Protein AF-A0AAN5NEX3-F1 (afdb_monomer)

Radius of gyration: 31.92 Å; Cα contacts (8 Å, |Δi|>4): 136; chains: 1; bounding box: 70×27×93 Å

Organism: Clostridium perfringens (NCBI:txid1502)

Mean predicted aligned error: 7.84 Å

pLDDT: mean 91.44, std 6.0, range [67.62, 98.5]

Structure (mmCIF, N/CA/C/O backbone):
data_AF-A0AAN5NEX3-F1
#
_entry.id   AF-A0AAN5NEX3-F1
#
loop_
_atom_site.group_PDB
_atom_site.id
_atom_site.type_symbol
_atom_site.label_atom_id
_atom_site.label_alt_id
_atom_site.label_comp_id
_atom_site.label_asym_id
_atom_site.label_entity_id
_atom_site.label_seq_id
_atom_site.pdbx_PDB_ins_code
_atom_site.Cartn_x
_atom_site.Cartn_y
_atom_site.Cartn_z
_atom_site.occupancy
_atom_site.B_iso_or_equiv
_atom_site.auth_seq_id
_atom_site.auth_comp_id
_atom_site.auth_asym_id
_atom_site.auth_atom_id
_atom_site.pdbx_PDB_model_num
ATOM 1 N N . ASN A 1 1 ? 17.805 10.860 -43.101 1.00 67.62 1 ASN A N 1
ATOM 2 C CA . ASN A 1 1 ? 16.369 11.057 -42.786 1.00 67.62 1 ASN A CA 1
ATOM 3 C C . ASN A 1 1 ? 15.881 10.226 -41.606 1.00 67.62 1 ASN A C 1
ATOM 5 O O . ASN A 1 1 ? 15.423 10.849 -40.666 1.00 67.62 1 ASN A O 1
ATOM 9 N N . LYS A 1 2 ? 16.020 8.888 -41.582 1.00 79.12 2 LYS A N 1
ATOM 10 C CA . LYS A 1 2 ? 15.517 8.060 -40.458 1.00 79.12 2 LYS A CA 1
ATOM 11 C C . LYS A 1 2 ? 16.250 8.240 -39.120 1.00 79.12 2 LYS A C 1
ATOM 13 O O . LYS A 1 2 ? 15.617 8.411 -38.097 1.00 79.12 2 LYS A O 1
ATOM 18 N N . LEU A 1 3 ? 17.581 8.317 -39.115 1.00 82.69 3 LEU A N 1
ATOM 19 C CA . LEU A 1 3 ? 18.310 8.634 -37.874 1.00 82.69 3 LEU A CA 1
ATOM 20 C C . LEU A 1 3 ? 17.939 10.027 -37.335 1.00 82.69 3 LEU A C 1
ATOM 22 O O . LEU A 1 3 ? 17.797 10.220 -36.137 1.00 82.69 3 LEU A O 1
ATOM 26 N N . LEU A 1 4 ? 17.714 10.989 -38.235 1.00 80.62 4 LEU A N 1
ATOM 27 C CA . LEU A 1 4 ? 17.325 12.350 -37.872 1.00 80.62 4 LEU A CA 1
ATOM 28 C C . LEU A 1 4 ? 15.886 12.432 -37.331 1.00 80.62 4 LEU A C 1
ATOM 30 O O . LEU A 1 4 ? 15.623 13.303 -36.511 1.00 80.62 4 LEU A O 1
ATOM 34 N N . SER A 1 5 ? 14.959 11.571 -37.779 1.00 80.56 5 SER A N 1
ATOM 35 C CA . SER A 1 5 ? 13.607 11.510 -37.201 1.00 80.56 5 SER A CA 1
ATOM 36 C C . SER A 1 5 ? 13.661 11.006 -35.766 1.00 80.56 5 SER A C 1
ATOM 38 O O . SER A 1 5 ? 13.153 11.688 -34.885 1.00 80.56 5 SER A O 1
ATOM 40 N N . ILE A 1 6 ? 14.393 9.915 -35.520 1.00 81.44 6 ILE A N 1
ATOM 41 C CA . ILE A 1 6 ? 14.589 9.363 -34.173 1.00 81.44 6 ILE A CA 1
ATOM 42 C C . ILE A 1 6 ? 15.174 10.413 -33.218 1.00 81.44 6 ILE A C 1
ATOM 44 O O . ILE A 1 6 ? 14.648 10.626 -32.131 1.00 81.44 6 ILE A O 1
ATOM 48 N N . LEU A 1 7 ? 16.231 11.116 -33.639 1.00 83.62 7 LEU A N 1
ATOM 49 C CA . LEU A 1 7 ? 16.892 12.128 -32.806 1.00 83.62 7 LEU A CA 1
ATOM 50 C C . LEU A 1 7 ? 16.005 13.347 -32.501 1.00 83.62 7 LEU A C 1
ATOM 52 O O . LEU A 1 7 ? 16.237 14.034 -31.511 1.00 83.62 7 LEU A O 1
ATOM 56 N N . LYS A 1 8 ? 15.003 13.635 -33.340 1.00 85.12 8 LYS A N 1
ATOM 57 C CA . LYS A 1 8 ? 14.048 14.733 -33.115 1.00 85.12 8 LYS A CA 1
ATOM 58 C C . LYS A 1 8 ? 12.914 14.353 -32.166 1.00 85.12 8 LYS A C 1
ATOM 60 O O . LYS A 1 8 ? 12.284 15.247 -31.612 1.00 85.12 8 LYS A O 1
ATOM 65 N N . THR A 1 9 ? 12.646 13.061 -31.991 1.00 83.12 9 THR A N 1
ATOM 66 C CA . THR A 1 9 ? 11.568 12.547 -31.137 1.00 83.12 9 THR A CA 1
ATOM 67 C C . THR A 1 9 ? 12.076 11.388 -30.269 1.00 83.12 9 THR A C 1
ATOM 69 O O . THR A 1 9 ? 11.664 10.246 -30.480 1.00 83.12 9 THR A O 1
ATOM 72 N N . PRO A 1 10 ? 12.977 11.657 -29.304 1.00 78.44 10 PRO A N 1
ATOM 73 C CA . PRO A 1 10 ? 13.695 10.630 -28.541 1.00 78.44 10 PRO A CA 1
ATOM 74 C C . PRO A 1 10 ? 12.833 9.850 -27.537 1.00 78.44 10 PRO A C 1
ATOM 76 O O . PRO A 1 10 ? 13.292 8.830 -27.032 1.00 78.44 10 PRO A O 1
ATOM 79 N N . ASP A 1 11 ? 11.590 10.272 -27.284 1.00 76.62 11 ASP A N 1
ATOM 80 C CA . ASP A 1 11 ? 10.627 9.577 -26.412 1.00 76.62 11 ASP A CA 1
ATOM 81 C C . ASP A 1 11 ? 9.489 8.881 -27.193 1.00 76.62 11 ASP A C 1
ATOM 83 O O . ASP A 1 11 ? 8.532 8.381 -26.603 1.00 76.62 11 ASP A O 1
ATOM 87 N N . ALA A 1 12 ? 9.543 8.854 -28.530 1.00 79.69 12 ALA A N 1
ATOM 88 C CA . ALA A 1 12 ? 8.494 8.235 -29.335 1.00 79.69 12 ALA A CA 1
ATOM 89 C C . ALA A 1 12 ? 8.432 6.705 -29.146 1.00 79.69 12 ALA A C 1
ATOM 91 O O . ALA A 1 12 ? 9.448 6.011 -29.093 1.00 79.69 12 ALA A O 1
ATOM 92 N N . LEU A 1 13 ? 7.216 6.151 -29.116 1.00 72.81 13 LEU A N 1
ATOM 93 C CA . LEU A 1 13 ? 6.983 4.711 -28.922 1.00 72.81 13 LEU A CA 1
ATOM 94 C C . LEU A 1 13 ? 7.543 3.839 -30.061 1.00 72.81 13 LEU A C 1
ATOM 96 O O . LEU A 1 13 ? 7.803 2.656 -29.863 1.00 72.81 13 LEU A O 1
ATOM 100 N N . ASN A 1 14 ? 7.745 4.413 -31.249 1.00 81.19 14 ASN A N 1
ATOM 101 C CA . ASN A 1 14 ? 8.171 3.703 -32.455 1.00 81.19 14 ASN A CA 1
ATOM 102 C C . ASN A 1 14 ? 9.694 3.737 -32.699 1.00 81.19 14 ASN A C 1
ATOM 104 O O . ASN A 1 14 ? 10.145 3.308 -33.763 1.00 81.19 14 ASN A O 1
ATOM 108 N N . ILE A 1 15 ? 10.503 4.240 -31.756 1.00 85.62 15 ILE A N 1
ATOM 109 C CA . ILE A 1 15 ? 11.961 4.377 -31.945 1.00 85.62 15 ILE A CA 1
ATOM 110 C C . ILE A 1 15 ? 12.621 3.032 -32.255 1.00 85.62 15 ILE A C 1
ATOM 112 O O . ILE A 1 15 ? 13.501 2.977 -33.112 1.00 85.62 15 ILE A O 1
ATOM 116 N N . SER A 1 16 ? 12.186 1.946 -31.610 1.00 85.44 16 SER A N 1
ATOM 117 C CA . SER A 1 16 ? 12.710 0.598 -31.864 1.00 85.44 16 SER A CA 1
ATOM 118 C C . SER A 1 16 ? 12.481 0.150 -33.311 1.00 85.44 16 SER A C 1
ATOM 120 O O . SER A 1 16 ? 13.393 -0.385 -33.946 1.00 85.44 16 SER A O 1
ATOM 122 N N . ASP A 1 17 ? 11.299 0.430 -33.863 1.00 87.12 17 ASP A N 1
ATOM 123 C CA . ASP A 1 17 ? 10.955 0.090 -35.246 1.00 87.12 17 ASP A CA 1
ATOM 124 C C . ASP A 1 17 ? 11.746 0.952 -36.236 1.00 87.12 17 ASP A C 1
ATOM 126 O O . ASP A 1 17 ? 12.322 0.448 -37.205 1.00 87.12 17 ASP A O 1
ATOM 130 N N . GLU A 1 18 ? 11.846 2.259 -35.974 1.00 87.44 18 GLU A N 1
ATOM 131 C CA . GLU A 1 18 ? 12.649 3.163 -36.799 1.00 87.44 18 GLU A CA 1
ATOM 132 C C . GLU A 1 18 ? 14.142 2.809 -36.759 1.00 87.44 18 GLU A C 1
ATOM 134 O O . GLU A 1 18 ? 14.817 2.864 -37.793 1.00 87.44 18 GLU A O 1
ATOM 139 N N . TYR A 1 19 ? 14.656 2.391 -35.600 1.00 89.44 19 TYR A N 1
ATOM 140 C CA . TYR A 1 19 ? 16.027 1.919 -35.423 1.00 89.44 19 TYR A CA 1
ATOM 141 C C . TYR A 1 19 ? 16.292 0.621 -36.189 1.00 89.44 19 TYR A C 1
ATOM 143 O O . TYR A 1 19 ? 17.339 0.489 -36.832 1.00 89.44 19 TYR A O 1
ATOM 151 N N . ALA A 1 20 ? 15.346 -0.322 -36.182 1.00 89.56 20 ALA A N 1
ATOM 152 C CA . ALA A 1 20 ? 15.447 -1.558 -36.954 1.00 89.56 20 ALA A CA 1
ATOM 153 C C . ALA A 1 20 ? 15.509 -1.269 -38.464 1.00 89.56 20 ALA A C 1
ATOM 155 O O . ALA A 1 20 ? 16.375 -1.800 -39.168 1.00 89.56 20 ALA A O 1
ATOM 156 N N . ILE A 1 21 ? 14.658 -0.358 -38.952 1.00 90.25 21 ILE A N 1
ATOM 157 C CA . ILE A 1 21 ? 14.675 0.100 -40.348 1.00 90.25 21 ILE A CA 1
ATOM 158 C C . ILE A 1 21 ? 16.012 0.776 -40.679 1.00 90.25 21 ILE A C 1
ATOM 160 O O . ILE A 1 21 ? 16.640 0.440 -41.684 1.00 90.25 21 ILE A O 1
ATOM 164 N N . ALA A 1 22 ? 16.484 1.701 -39.837 1.00 89.75 22 ALA A N 1
ATOM 165 C CA . ALA A 1 22 ? 17.757 2.389 -40.045 1.00 89.75 22 ALA A CA 1
ATOM 166 C C . ALA A 1 22 ? 18.949 1.416 -40.049 1.00 89.75 22 ALA A C 1
ATOM 168 O O . ALA A 1 22 ? 19.847 1.543 -40.883 1.00 89.75 22 ALA A O 1
ATOM 169 N N . SER A 1 23 ? 18.937 0.411 -39.171 1.00 89.81 23 SER A N 1
ATOM 170 C CA . SER A 1 23 ? 19.970 -0.629 -39.097 1.00 89.81 23 SER A CA 1
ATOM 171 C C . SER A 1 23 ? 19.997 -1.501 -40.350 1.00 89.81 23 SER A C 1
ATOM 173 O O . SER A 1 23 ? 21.073 -1.853 -40.836 1.00 89.81 23 SER A O 1
ATOM 175 N N . LYS A 1 24 ? 18.823 -1.827 -40.906 1.00 92.31 24 LYS A N 1
ATOM 176 C CA . LYS A 1 24 ? 18.719 -2.553 -42.176 1.00 92.31 24 LYS A CA 1
ATOM 177 C C . LYS A 1 24 ? 19.304 -1.732 -43.328 1.00 92.31 24 LYS A C 1
ATOM 179 O O . LYS A 1 24 ? 20.165 -2.234 -44.043 1.00 92.31 24 LYS A O 1
ATOM 184 N N . LEU A 1 25 ? 18.917 -0.458 -43.437 1.00 90.50 25 LEU A N 1
ATOM 185 C CA . LEU A 1 25 ? 19.445 0.460 -44.454 1.00 90.50 25 LEU A CA 1
ATOM 186 C C . LEU A 1 25 ? 20.968 0.623 -44.350 1.00 90.50 25 LEU A C 1
ATOM 188 O O . LEU A 1 25 ? 21.654 0.650 -45.368 1.00 90.50 25 LEU A O 1
ATOM 192 N N . LYS A 1 26 ? 21.517 0.682 -43.129 1.00 89.31 26 LYS A N 1
ATOM 193 C CA . LYS A 1 26 ? 22.970 0.715 -42.908 1.00 89.31 26 LYS A CA 1
ATOM 194 C C . LYS A 1 26 ? 23.657 -0.514 -43.515 1.00 89.31 26 LYS A C 1
ATOM 196 O O . LYS A 1 26 ? 24.604 -0.352 -44.279 1.00 89.31 26 LYS A O 1
ATOM 201 N N . LYS A 1 27 ? 23.161 -1.719 -43.212 1.00 89.50 27 LYS A N 1
ATOM 202 C CA . LYS A 1 27 ? 23.713 -2.979 -43.743 1.00 89.50 27 LYS A CA 1
ATOM 203 C C . LYS A 1 27 ? 23.618 -3.053 -45.267 1.00 89.50 27 LYS A C 1
ATOM 205 O O . LYS A 1 27 ? 24.550 -3.510 -45.919 1.00 89.50 27 LYS A O 1
ATOM 210 N N . GLU A 1 28 ? 22.506 -2.591 -45.836 1.00 91.81 28 GLU A N 1
ATOM 211 C CA . GLU A 1 28 ? 22.326 -2.519 -47.290 1.00 91.81 28 GLU A CA 1
ATOM 212 C C . GLU A 1 28 ? 23.362 -1.585 -47.930 1.00 91.81 28 GLU A C 1
ATOM 214 O O . GLU A 1 28 ? 24.027 -1.981 -48.887 1.00 91.81 28 GLU A O 1
ATOM 219 N N . CYS A 1 29 ? 23.578 -0.393 -47.364 1.00 88.56 29 CYS A N 1
ATOM 220 C CA . CYS A 1 29 ? 24.636 0.516 -47.806 1.00 88.56 29 CYS A CA 1
ATOM 221 C C . CYS A 1 29 ? 26.019 -0.144 -47.733 1.00 88.56 29 CYS A C 1
ATOM 223 O O . CYS A 1 29 ? 26.729 -0.169 -48.735 1.00 88.56 29 CYS A O 1
ATOM 225 N N . GLU A 1 30 ? 26.396 -0.716 -46.585 1.00 87.56 30 GLU A N 1
ATOM 226 C CA . GLU A 1 30 ? 27.681 -1.412 -46.406 1.00 87.56 30 GLU A CA 1
ATOM 227 C C . GLU A 1 30 ? 27.892 -2.512 -47.461 1.00 87.56 30 GLU A C 1
ATOM 229 O O . GLU A 1 30 ? 28.985 -2.639 -48.022 1.00 87.56 30 GLU A O 1
ATOM 234 N N . ASN A 1 31 ? 26.832 -3.256 -47.792 1.00 90.56 31 ASN A N 1
ATOM 235 C CA . ASN A 1 31 ? 26.860 -4.270 -48.838 1.00 90.56 31 ASN A CA 1
ATOM 236 C C . ASN A 1 31 ? 27.115 -3.670 -50.232 1.00 90.56 31 ASN A C 1
ATOM 238 O O . ASN A 1 31 ? 27.970 -4.178 -50.957 1.00 90.56 31 ASN A O 1
ATOM 242 N N . TYR A 1 32 ? 26.457 -2.564 -50.600 1.00 90.75 32 TYR A N 1
ATOM 243 C CA . TYR A 1 32 ? 26.706 -1.889 -51.883 1.00 90.75 32 TYR A CA 1
ATOM 244 C C . TYR A 1 32 ? 28.154 -1.403 -52.018 1.00 90.75 32 TYR A C 1
ATOM 246 O O . TYR A 1 32 ? 28.786 -1.646 -53.047 1.00 90.75 32 TYR A O 1
ATOM 254 N N . TYR A 1 33 ? 28.717 -0.789 -50.971 1.00 88.31 33 TYR A N 1
ATOM 255 C CA . TYR A 1 33 ? 30.140 -0.421 -50.951 1.00 88.31 33 TYR A CA 1
ATOM 256 C C . TYR A 1 33 ? 31.038 -1.652 -51.134 1.00 88.31 33 TYR A C 1
ATOM 258 O O . TYR A 1 33 ? 32.038 -1.597 -51.851 1.00 88.31 33 TYR A O 1
ATOM 266 N N . SER A 1 34 ? 30.683 -2.783 -50.517 1.00 87.38 34 SER A N 1
ATOM 267 C CA . SER A 1 34 ? 31.416 -4.037 -50.688 1.00 87.38 34 SER A CA 1
ATOM 268 C C . SER A 1 34 ? 31.382 -4.546 -52.133 1.00 87.38 34 SER A C 1
ATOM 270 O O . SER A 1 34 ? 32.437 -4.832 -52.695 1.00 87.38 34 SER A O 1
ATOM 272 N N . ILE A 1 35 ? 30.202 -4.574 -52.762 1.00 91.81 35 ILE A N 1
ATOM 273 C CA . ILE A 1 35 ? 30.015 -5.007 -54.156 1.00 91.81 35 ILE A CA 1
ATOM 274 C C . ILE A 1 35 ? 30.815 -4.129 -55.127 1.00 91.81 35 ILE A C 1
ATOM 276 O O . ILE A 1 35 ? 31.468 -4.655 -56.029 1.00 91.81 35 ILE A O 1
ATOM 280 N N . CYS A 1 36 ? 30.808 -2.805 -54.948 1.00 90.19 36 CYS A N 1
ATOM 281 C CA . CYS A 1 36 ? 31.607 -1.895 -55.773 1.00 90.19 36 CYS A CA 1
ATOM 282 C C . CYS A 1 36 ? 33.101 -2.241 -55.708 1.00 90.19 36 CYS A C 1
ATOM 284 O O . CYS A 1 36 ? 33.748 -2.365 -56.747 1.00 90.19 36 CYS A O 1
ATOM 286 N N . ARG A 1 37 ? 33.631 -2.492 -54.502 1.00 88.62 37 ARG A N 1
ATOM 287 C CA . ARG A 1 37 ? 35.036 -2.890 -54.317 1.00 88.62 37 ARG A CA 1
ATOM 288 C C . ARG A 1 37 ? 35.353 -4.227 -54.983 1.00 88.62 37 ARG A C 1
ATOM 290 O O . ARG A 1 37 ? 36.396 -4.346 -55.619 1.00 88.62 37 ARG A O 1
ATOM 297 N N . SER A 1 38 ? 34.454 -5.208 -54.887 1.00 90.19 38 SER A N 1
ATOM 298 C CA . SER A 1 38 ? 34.606 -6.502 -55.570 1.00 90.19 38 SER A CA 1
ATOM 299 C C . SER A 1 38 ? 34.644 -6.369 -57.095 1.00 90.19 38 SER A C 1
ATOM 301 O O . SER A 1 38 ? 35.288 -7.177 -57.755 1.00 90.19 38 SER A O 1
ATOM 303 N N . ASN A 1 39 ? 34.012 -5.332 -57.648 1.00 94.06 39 ASN A N 1
ATOM 304 C CA . ASN A 1 39 ? 34.044 -4.999 -59.074 1.00 94.06 39 ASN A CA 1
ATOM 305 C C . ASN A 1 39 ? 35.150 -3.992 -59.439 1.00 94.06 39 ASN A C 1
ATOM 307 O O . ASN A 1 39 ? 35.072 -3.348 -60.482 1.00 94.06 39 ASN A O 1
ATOM 311 N N . LEU A 1 40 ? 36.175 -3.839 -58.590 1.00 91.50 40 LEU A N 1
ATOM 312 C CA . LEU A 1 40 ? 37.318 -2.939 -58.801 1.00 91.50 40 LEU A CA 1
ATOM 313 C C . LEU A 1 40 ? 36.940 -1.447 -58.909 1.00 91.50 40 LEU A C 1
ATOM 315 O O . LEU A 1 40 ? 37.722 -0.644 -59.413 1.00 91.50 40 LEU A O 1
ATOM 319 N N . ILE A 1 41 ? 35.768 -1.054 -58.395 1.00 92.31 41 ILE A N 1
ATOM 320 C CA . ILE A 1 41 ? 35.341 0.345 -58.298 1.00 92.31 41 ILE A CA 1
ATOM 321 C C . ILE A 1 41 ? 35.794 0.888 -56.926 1.00 92.31 41 ILE A C 1
ATOM 323 O O . ILE A 1 41 ? 35.298 0.423 -55.893 1.00 92.31 41 ILE A O 1
ATOM 327 N N . PRO A 1 42 ? 36.728 1.861 -56.868 1.00 83.25 42 PRO A N 1
ATOM 328 C CA . PRO A 1 42 ? 37.389 2.280 -55.630 1.00 83.25 42 PRO A CA 1
ATOM 329 C C . PRO A 1 42 ? 36.529 3.263 -54.822 1.00 83.25 42 PRO A C 1
ATOM 331 O O . PRO A 1 42 ? 36.835 4.448 -54.710 1.00 83.25 42 PRO A O 1
ATOM 334 N N . VAL A 1 43 ? 35.431 2.769 -54.252 1.00 84.81 43 VAL A N 1
ATOM 335 C CA . VAL A 1 43 ? 34.493 3.559 -53.447 1.00 84.81 43 VAL A CA 1
ATOM 336 C C . VAL A 1 43 ? 34.557 3.100 -51.991 1.00 84.81 43 VAL A C 1
ATOM 338 O O . VAL A 1 43 ? 34.473 1.908 -51.693 1.00 84.81 43 VAL A O 1
ATOM 341 N N . TYR A 1 44 ? 34.703 4.057 -51.075 1.00 77.88 44 TYR A N 1
ATOM 342 C CA . TYR A 1 44 ? 34.882 3.805 -49.645 1.00 77.88 44 TYR A CA 1
ATOM 343 C C . TYR A 1 44 ? 33.924 4.656 -48.821 1.00 77.88 44 TYR A C 1
ATOM 345 O O . TYR A 1 44 ? 33.660 5.814 -49.147 1.00 77.88 44 TYR A O 1
ATOM 353 N N . LEU A 1 45 ? 33.442 4.087 -47.719 1.00 75.75 45 LEU A N 1
ATOM 354 C CA . LEU A 1 45 ? 32.833 4.874 -46.657 1.00 75.75 45 LEU A CA 1
ATOM 355 C C . LEU A 1 45 ? 33.920 5.734 -46.014 1.00 75.75 45 LEU A C 1
ATOM 357 O O . LEU A 1 45 ? 34.971 5.232 -45.611 1.00 75.75 45 LEU A O 1
ATOM 361 N N . TYR A 1 46 ? 33.660 7.035 -45.926 1.00 82.00 46 TYR A N 1
ATOM 362 C CA . TYR A 1 46 ? 34.541 7.969 -45.241 1.00 82.00 46 TYR A CA 1
ATOM 363 C C . TYR A 1 46 ? 34.718 7.540 -43.778 1.00 82.00 46 TYR A C 1
ATOM 365 O O . TYR A 1 46 ? 33.731 7.363 -43.064 1.00 82.00 46 TYR A O 1
ATOM 373 N N . LYS A 1 47 ? 35.968 7.352 -43.333 1.00 78.62 47 LYS A N 1
ATOM 374 C CA . LYS A 1 47 ? 36.284 6.731 -42.035 1.00 78.62 47 LYS A CA 1
ATOM 375 C C . LYS A 1 47 ? 35.653 7.477 -40.858 1.00 78.62 47 LYS A C 1
ATOM 377 O O . LYS A 1 47 ? 35.006 6.856 -40.022 1.00 78.62 47 LYS A O 1
ATOM 382 N N . GLU A 1 48 ? 35.799 8.798 -40.812 1.00 80.44 48 GLU A N 1
ATOM 383 C CA . GLU A 1 48 ? 35.229 9.611 -39.728 1.00 80.44 48 GLU A CA 1
ATOM 384 C C . GLU A 1 48 ? 33.698 9.639 -39.795 1.00 80.44 48 GLU A C 1
ATOM 386 O O . GLU A 1 48 ? 33.034 9.559 -38.767 1.00 80.44 48 GLU A O 1
ATOM 391 N N . GLY A 1 49 ? 33.128 9.654 -41.004 1.00 80.94 49 GLY A N 1
ATOM 392 C CA . GLY A 1 49 ? 31.680 9.561 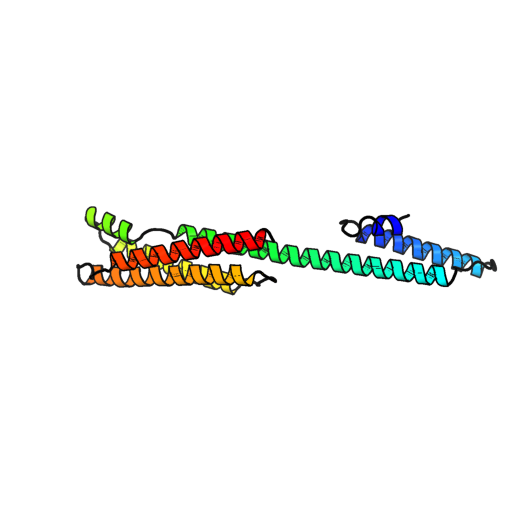-41.200 1.00 80.94 49 GLY A CA 1
ATOM 393 C C . GLY A 1 49 ? 31.107 8.228 -40.713 1.00 80.94 49 GLY A C 1
ATOM 394 O O . GLY A 1 49 ? 30.020 8.194 -40.141 1.00 80.94 49 GLY A O 1
ATOM 395 N N . ASN A 1 50 ? 31.851 7.133 -40.883 1.00 81.38 50 ASN A N 1
ATOM 396 C CA . ASN A 1 50 ? 31.470 5.824 -40.361 1.00 81.38 50 ASN A CA 1
ATOM 397 C C . ASN A 1 50 ? 31.531 5.772 -38.827 1.00 81.38 50 ASN A C 1
ATOM 399 O O . ASN A 1 50 ? 30.618 5.226 -38.214 1.00 81.38 50 ASN A O 1
ATOM 403 N N . ASN A 1 51 ? 32.557 6.370 -38.212 1.00 86.44 51 ASN A N 1
ATOM 404 C CA . ASN A 1 51 ? 32.645 6.480 -36.752 1.00 86.44 51 ASN A CA 1
ATOM 405 C C . ASN A 1 51 ? 31.461 7.283 -36.194 1.00 86.44 51 ASN A C 1
ATOM 407 O O . ASN A 1 51 ? 30.742 6.797 -35.330 1.00 86.44 51 ASN A O 1
ATOM 411 N N . TYR A 1 52 ? 31.179 8.451 -36.777 1.00 86.12 52 TYR A N 1
ATOM 412 C CA . TYR A 1 52 ? 30.051 9.287 -36.363 1.00 86.12 52 TYR A CA 1
ATOM 413 C C . TYR A 1 52 ? 28.706 8.559 -36.496 1.00 86.12 52 TYR A C 1
ATOM 415 O O . TYR A 1 52 ? 27.828 8.658 -35.640 1.00 86.12 52 TYR A O 1
ATOM 423 N N . LEU A 1 53 ? 28.540 7.774 -37.563 1.00 87.25 53 LEU A N 1
ATOM 424 C CA . LEU A 1 53 ? 27.357 6.946 -37.746 1.00 87.25 53 LEU A CA 1
ATOM 425 C C . LEU A 1 53 ? 27.265 5.856 -36.665 1.00 87.25 53 LEU A C 1
ATOM 427 O O . LEU A 1 53 ? 26.183 5.649 -36.122 1.00 87.25 53 LEU A O 1
ATOM 431 N N . GLN A 1 54 ? 28.367 5.185 -36.315 1.00 87.44 54 GLN A N 1
ATOM 432 C CA . GLN A 1 54 ? 28.391 4.222 -35.206 1.00 87.44 54 GLN A CA 1
ATOM 433 C C . GLN A 1 54 ? 27.981 4.864 -33.875 1.00 87.44 54 GLN A C 1
ATOM 435 O O . GLN A 1 54 ? 27.140 4.289 -33.182 1.00 87.44 54 GLN A O 1
ATOM 440 N N . ASP A 1 55 ? 28.478 6.064 -33.575 1.00 90.75 55 ASP A N 1
ATOM 441 C CA . ASP A 1 55 ? 28.132 6.801 -32.356 1.00 90.75 55 ASP A CA 1
ATOM 442 C C . ASP A 1 55 ? 26.636 7.139 -32.298 1.00 90.75 55 ASP A C 1
ATOM 444 O O . ASP A 1 55 ? 25.994 6.950 -31.264 1.00 90.75 55 ASP A O 1
ATOM 448 N N . ILE A 1 56 ? 26.034 7.552 -33.421 1.00 90.81 56 ILE A N 1
ATOM 449 C CA . ILE A 1 56 ? 24.583 7.792 -33.501 1.00 90.81 56 ILE A CA 1
ATOM 450 C C . ILE A 1 56 ? 23.796 6.504 -33.224 1.00 90.81 56 ILE A C 1
ATOM 452 O O . ILE A 1 56 ? 22.825 6.523 -32.466 1.00 90.81 56 ILE A O 1
ATOM 456 N N . PHE A 1 57 ? 24.189 5.378 -33.828 1.00 91.19 57 PHE A N 1
ATOM 457 C CA . PHE A 1 57 ? 23.517 4.093 -33.597 1.00 91.19 57 PHE A CA 1
ATOM 458 C C . PHE A 1 57 ? 23.659 3.619 -32.146 1.00 91.19 57 PHE A C 1
ATOM 460 O O . PHE A 1 57 ? 22.718 3.031 -31.611 1.00 91.19 57 PHE A O 1
ATOM 467 N N . TYR A 1 58 ? 24.807 3.872 -31.516 1.00 91.88 58 TYR A N 1
ATOM 468 C CA . TYR A 1 58 ? 25.020 3.591 -30.101 1.00 91.88 58 TYR A CA 1
ATOM 469 C C . TYR A 1 58 ? 24.112 4.460 -29.224 1.00 91.88 58 TYR A C 1
ATOM 471 O O . TYR A 1 58 ? 23.362 3.932 -28.409 1.00 91.88 58 TYR A O 1
ATOM 479 N N . TYR A 1 59 ? 24.101 5.773 -29.453 1.00 91.06 59 TYR A N 1
ATOM 480 C 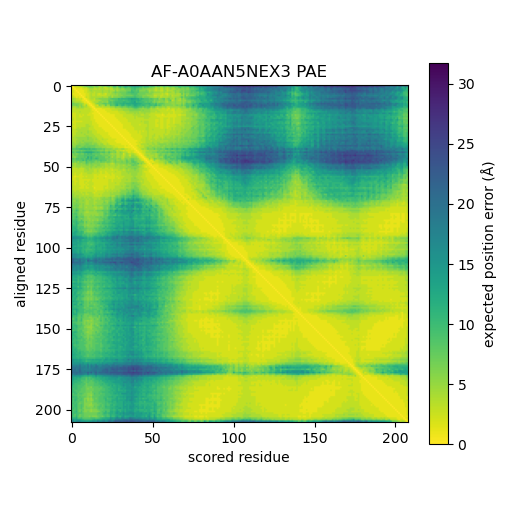CA . TYR A 1 59 ? 23.269 6.712 -28.705 1.00 91.06 59 TYR A CA 1
ATOM 481 C C . TYR A 1 59 ? 21.775 6.371 -28.786 1.00 91.06 59 TYR A C 1
ATOM 483 O O . TYR A 1 59 ? 21.098 6.311 -27.763 1.00 91.06 59 TYR A O 1
ATOM 491 N N . ILE A 1 60 ? 21.257 6.076 -29.984 1.00 90.81 60 ILE A N 1
ATOM 492 C CA . ILE A 1 60 ? 19.849 5.683 -30.149 1.00 90.81 60 ILE A CA 1
ATOM 493 C C . ILE A 1 60 ? 19.541 4.383 -29.393 1.00 90.81 60 ILE A C 1
ATOM 495 O O . ILE A 1 60 ? 18.473 4.253 -28.801 1.00 90.81 60 ILE A O 1
ATOM 499 N N . ASN A 1 61 ? 20.468 3.425 -29.375 1.00 89.56 61 ASN A N 1
ATOM 500 C CA . ASN A 1 61 ? 20.287 2.192 -28.613 1.00 89.56 61 ASN A CA 1
ATOM 501 C C . ASN A 1 61 ? 20.215 2.455 -27.097 1.00 89.56 61 ASN A C 1
ATOM 503 O O . ASN A 1 61 ? 19.393 1.851 -26.410 1.00 89.56 61 ASN A O 1
ATOM 507 N N . GLU A 1 62 ? 21.018 3.385 -26.575 1.00 91.19 62 GLU A N 1
ATOM 508 C CA . GLU A 1 62 ? 20.931 3.810 -25.172 1.00 91.19 62 GLU A CA 1
ATOM 509 C C . GLU A 1 62 ? 19.617 4.550 -24.866 1.00 91.19 62 GLU A C 1
ATOM 511 O O . GLU A 1 62 ? 19.025 4.325 -23.807 1.00 91.19 62 GLU A O 1
ATOM 516 N N . LEU A 1 63 ? 19.094 5.350 -25.804 1.00 89.19 63 LEU A N 1
ATOM 517 C CA . LEU A 1 63 ? 17.758 5.952 -25.680 1.00 89.19 63 LEU A CA 1
ATOM 518 C C . LEU A 1 63 ? 16.659 4.886 -25.587 1.00 89.19 63 LEU A C 1
ATOM 520 O O . LEU A 1 63 ? 15.800 4.967 -24.712 1.00 89.19 63 LEU A O 1
ATOM 524 N N . ILE A 1 64 ? 16.703 3.857 -26.442 1.00 87.62 64 ILE A N 1
ATOM 525 C CA . ILE A 1 64 ? 15.733 2.748 -26.415 1.00 87.62 64 ILE A CA 1
ATOM 526 C C . ILE A 1 64 ? 15.747 2.048 -25.054 1.00 87.62 64 ILE A C 1
ATOM 528 O O . ILE A 1 64 ? 14.686 1.822 -24.468 1.00 87.62 64 ILE A O 1
ATOM 532 N N . LYS A 1 65 ? 16.937 1.718 -24.536 1.00 88.31 65 LYS A N 1
ATOM 533 C CA . LYS A 1 65 ? 17.086 1.098 -23.210 1.00 88.31 65 LYS A CA 1
ATOM 534 C C . LYS A 1 65 ? 16.507 1.991 -22.117 1.00 88.31 65 LYS A C 1
ATOM 536 O O . LYS A 1 65 ? 15.664 1.535 -21.354 1.00 88.31 65 LYS A O 1
ATOM 541 N N . THR A 1 66 ? 16.884 3.268 -22.115 1.00 88.31 66 THR A N 1
ATOM 542 C CA . THR A 1 66 ? 16.399 4.258 -21.146 1.00 88.31 66 THR A CA 1
ATOM 543 C C . THR A 1 66 ? 14.873 4.361 -21.160 1.00 88.31 66 THR A C 1
ATOM 545 O O . THR A 1 66 ? 14.244 4.355 -20.106 1.00 88.31 66 THR A O 1
ATOM 548 N N . ASN A 1 67 ? 14.250 4.410 -22.340 1.00 87.12 67 ASN A N 1
ATOM 549 C CA . ASN A 1 67 ? 12.793 4.499 -22.455 1.00 87.12 67 ASN A CA 1
ATOM 550 C C . ASN A 1 67 ? 12.093 3.230 -21.967 1.00 87.12 67 ASN A C 1
ATOM 552 O O . ASN A 1 67 ? 11.055 3.312 -21.310 1.00 87.12 67 ASN A O 1
ATOM 556 N N . ARG A 1 68 ? 12.665 2.057 -22.249 1.00 85.44 68 ARG A N 1
ATOM 557 C CA . ARG A 1 68 ? 12.150 0.786 -21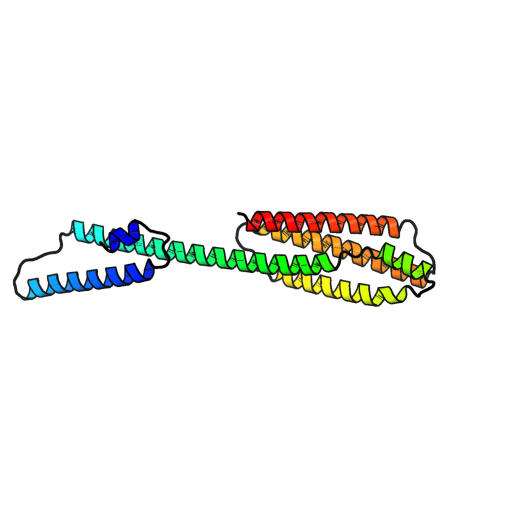.733 1.00 85.44 68 ARG A CA 1
ATOM 558 C C . ARG A 1 68 ? 12.219 0.741 -20.207 1.00 85.44 68 ARG A C 1
ATOM 560 O O . ARG A 1 68 ? 11.243 0.346 -19.576 1.00 85.44 68 ARG A O 1
ATOM 567 N N . ASP A 1 69 ? 13.336 1.169 -19.630 1.00 86.31 69 ASP A N 1
ATOM 568 C CA . ASP A 1 69 ? 13.534 1.172 -18.182 1.00 86.31 69 ASP A CA 1
ATOM 569 C C . ASP A 1 69 ? 12.577 2.170 -17.502 1.00 86.31 69 ASP A C 1
ATOM 571 O O . ASP A 1 69 ? 11.918 1.815 -16.526 1.00 86.31 69 ASP A O 1
ATOM 575 N N . LYS A 1 70 ? 12.373 3.365 -18.084 1.00 85.81 70 LYS A N 1
ATOM 576 C CA . LYS A 1 70 ? 11.314 4.305 -17.658 1.00 85.81 70 LYS A CA 1
ATOM 577 C C . LYS A 1 70 ? 9.923 3.661 -17.693 1.00 85.81 70 LYS A C 1
ATOM 579 O O . LYS A 1 70 ? 9.150 3.818 -16.753 1.00 85.81 70 LYS A O 1
ATOM 584 N N . GLY A 1 71 ? 9.603 2.927 -18.762 1.00 84.38 71 GLY A N 1
ATOM 585 C CA . GLY A 1 71 ? 8.324 2.224 -18.894 1.00 84.38 71 GLY A CA 1
ATOM 586 C C . GLY A 1 71 ? 8.116 1.161 -17.812 1.00 84.38 71 GLY A C 1
ATOM 587 O O . GLY A 1 71 ? 7.025 1.048 -17.257 1.00 84.38 71 GLY A O 1
ATOM 588 N N . PHE A 1 72 ? 9.172 0.424 -17.463 1.00 85.31 72 PHE A N 1
ATOM 589 C CA . PHE A 1 72 ? 9.141 -0.555 -16.378 1.00 85.31 72 PHE A CA 1
ATOM 590 C C . PHE A 1 72 ? 8.900 0.103 -15.013 1.00 85.31 72 PHE A C 1
ATOM 592 O O . PHE A 1 72 ? 8.002 -0.323 -14.288 1.00 85.31 72 PHE A O 1
ATOM 599 N N . VAL A 1 73 ? 9.628 1.181 -14.698 1.00 87.44 73 VAL A N 1
ATOM 600 C CA . VAL A 1 73 ? 9.435 1.956 -13.458 1.00 87.44 73 VAL A CA 1
ATOM 601 C C . VAL A 1 73 ? 8.003 2.489 -13.362 1.00 87.44 73 VAL A C 1
ATOM 603 O O . VAL A 1 73 ? 7.360 2.359 -12.320 1.00 87.44 73 VAL A O 1
ATOM 606 N N . GLN A 1 74 ? 7.456 3.015 -14.461 1.00 89.19 74 GLN A N 1
ATOM 607 C CA . GLN A 1 74 ? 6.076 3.500 -14.490 1.00 89.19 74 GLN A CA 1
ATOM 608 C C . GLN A 1 74 ? 5.053 2.377 -14.262 1.00 89.19 74 GLN A C 1
ATOM 610 O O . GLN A 1 74 ? 4.062 2.591 -13.563 1.00 89.19 74 GLN A O 1
ATOM 615 N N . SER A 1 75 ? 5.278 1.184 -14.822 1.00 89.94 75 SER A N 1
ATOM 616 C CA . SER A 1 75 ? 4.414 0.021 -14.578 1.00 89.94 75 SER A CA 1
ATOM 617 C C . SER A 1 75 ? 4.415 -0.366 -13.102 1.00 89.94 75 SER A C 1
ATOM 619 O O . SER A 1 75 ? 3.348 -0.500 -12.513 1.00 89.94 75 SER A O 1
ATOM 621 N N . GLN A 1 76 ? 5.596 -0.460 -12.484 1.00 92.00 76 GLN A N 1
ATOM 622 C CA . GLN A 1 76 ? 5.718 -0.783 -11.060 1.00 92.00 76 GLN A CA 1
ATOM 623 C C . GLN A 1 76 ? 5.013 0.246 -10.172 1.00 92.00 76 GLN A C 1
ATOM 625 O O . GLN A 1 76 ? 4.301 -0.130 -9.242 1.00 92.00 76 GLN A O 1
ATOM 630 N N . LYS A 1 77 ? 5.168 1.542 -10.481 1.00 94.06 77 LYS A N 1
ATOM 631 C CA . LYS A 1 77 ? 4.440 2.620 -9.800 1.00 94.06 77 LYS A CA 1
ATOM 632 C C . LYS A 1 77 ? 2.927 2.417 -9.905 1.00 94.06 77 LYS A C 1
ATOM 634 O O . LYS A 1 77 ? 2.230 2.497 -8.895 1.00 94.06 77 LYS A O 1
ATOM 639 N N . ASN A 1 78 ? 2.412 2.145 -11.104 1.00 93.94 78 ASN A N 1
ATOM 640 C CA . ASN A 1 78 ? 0.978 1.954 -11.323 1.00 93.94 78 ASN A CA 1
ATOM 641 C C . ASN A 1 78 ? 0.439 0.742 -10.549 1.00 93.94 78 ASN A C 1
ATOM 643 O O . ASN A 1 78 ? -0.581 0.864 -9.871 1.00 93.94 78 ASN A O 1
ATOM 647 N N . ASP A 1 79 ? 1.138 -0.394 -10.604 1.00 95.31 79 ASP A N 1
ATOM 648 C CA . ASP A 1 79 ? 0.748 -1.623 -9.904 1.00 95.31 79 ASP A CA 1
ATOM 649 C C . ASP A 1 79 ? 0.720 -1.417 -8.382 1.00 95.31 79 ASP A C 1
ATOM 651 O O . ASP A 1 79 ? -0.230 -1.828 -7.704 1.00 95.31 79 ASP A O 1
ATOM 655 N N . PHE A 1 80 ? 1.717 -0.707 -7.844 1.00 97.00 80 PHE A N 1
ATOM 656 C CA . PHE A 1 80 ? 1.753 -0.321 -6.436 1.00 97.00 80 PHE A CA 1
ATOM 657 C C . PHE A 1 80 ? 0.579 0.594 -6.067 1.00 97.00 80 PHE A C 1
ATOM 659 O O . PHE A 1 80 ? -0.136 0.308 -5.109 1.00 97.00 80 PHE A O 1
ATOM 666 N N . VAL A 1 81 ? 0.323 1.657 -6.841 1.00 97.44 81 VAL A N 1
ATOM 667 C CA . VAL A 1 81 ? -0.780 2.597 -6.572 1.00 97.44 81 VAL A CA 1
ATOM 668 C C . VAL A 1 81 ? -2.134 1.890 -6.588 1.00 97.44 81 VAL A C 1
ATOM 670 O O . VAL A 1 81 ? -2.956 2.125 -5.703 1.00 97.44 81 VAL A O 1
ATOM 673 N N . VAL A 1 82 ? -2.378 1.015 -7.567 1.00 97.50 82 VAL A N 1
ATOM 674 C CA . VAL A 1 82 ? -3.623 0.235 -7.654 1.00 97.50 82 VAL A CA 1
ATOM 675 C C . VAL A 1 82 ? -3.781 -0.670 -6.433 1.00 97.50 82 VAL A C 1
ATOM 677 O O . VAL A 1 82 ? -4.853 -0.698 -5.822 1.00 97.50 82 VAL A O 1
ATOM 680 N N . SER A 1 83 ? -2.712 -1.363 -6.039 1.00 97.94 83 SER A N 1
ATOM 681 C CA . SER A 1 83 ? -2.724 -2.253 -4.877 1.00 97.94 83 SER A CA 1
ATOM 682 C C . SER A 1 83 ? -2.989 -1.485 -3.579 1.00 97.94 83 SER A C 1
ATOM 684 O O . SER A 1 83 ? -3.878 -1.854 -2.815 1.00 97.94 83 SER A O 1
ATOM 686 N N . MET A 1 84 ? -2.299 -0.363 -3.367 1.00 98.06 84 MET A N 1
ATOM 687 C CA . MET A 1 84 ? -2.482 0.498 -2.196 1.00 98.06 84 MET A CA 1
ATOM 688 C C . MET A 1 84 ? -3.896 1.084 -2.119 1.00 98.06 84 MET A C 1
ATOM 690 O O . MET A 1 84 ? -4.501 1.066 -1.050 1.00 98.06 84 MET A O 1
ATOM 694 N N . LYS A 1 85 ? -4.465 1.542 -3.245 1.00 97.94 85 LYS A N 1
ATOM 695 C CA . LYS A 1 85 ? -5.857 2.029 -3.299 1.00 97.94 85 LYS A CA 1
ATOM 696 C C . LYS A 1 85 ? -6.861 0.943 -2.930 1.00 97.94 85 LYS A C 1
ATOM 698 O O . LYS A 1 85 ? -7.815 1.219 -2.211 1.00 97.94 85 LYS A O 1
ATOM 703 N N . SER A 1 86 ? -6.644 -0.283 -3.402 1.00 97.75 86 SER A N 1
ATOM 704 C CA . SER A 1 86 ? -7.489 -1.429 -3.052 1.00 97.75 86 SER A CA 1
ATOM 705 C C . SER A 1 86 ? -7.449 -1.722 -1.548 1.00 97.75 86 SER A C 1
ATOM 707 O O . SER A 1 86 ? -8.494 -1.911 -0.926 1.00 97.75 86 SER A O 1
ATOM 709 N N . LEU A 1 87 ? -6.258 -1.694 -0.939 1.00 98.19 87 LEU A N 1
ATOM 710 C CA . LEU A 1 87 ? -6.097 -1.887 0.505 1.00 98.19 87 LEU A CA 1
ATOM 711 C C . LEU A 1 87 ? -6.744 -0.763 1.319 1.00 98.19 87 LEU A C 1
ATOM 713 O O . LEU A 1 87 ? -7.448 -1.052 2.284 1.00 98.19 87 LEU A O 1
ATOM 717 N N . LEU A 1 88 ? -6.552 0.494 0.912 1.00 97.88 88 LEU A N 1
ATOM 718 C CA . LEU A 1 88 ? -7.187 1.653 1.542 1.00 97.88 88 LEU A CA 1
ATOM 719 C C . LEU A 1 88 ? -8.709 1.563 1.482 1.00 97.88 88 LEU A C 1
ATOM 721 O O . LEU A 1 88 ? -9.355 1.754 2.501 1.00 97.88 88 LEU A O 1
ATOM 725 N N . LEU A 1 89 ? -9.275 1.210 0.326 1.00 97.50 89 LEU A N 1
ATOM 726 C CA . LEU A 1 89 ? -10.722 1.074 0.156 1.00 97.50 89 LEU A CA 1
ATOM 727 C C . LEU A 1 89 ? -11.310 -0.039 1.034 1.00 97.50 89 LEU A C 1
ATOM 729 O O . LEU A 1 89 ? -12.398 0.106 1.585 1.00 97.50 89 LEU A O 1
ATOM 733 N N . LYS A 1 90 ? -10.590 -1.155 1.191 1.00 96.94 90 LYS A N 1
ATOM 734 C CA . LYS A 1 90 ? -10.987 -2.202 2.138 1.00 96.94 90 LYS A CA 1
ATOM 735 C C . LYS A 1 90 ? -10.921 -1.696 3.582 1.00 96.94 90 LYS A C 1
ATOM 737 O O . LYS A 1 90 ? -11.867 -1.914 4.331 1.00 96.94 90 LYS A O 1
ATOM 742 N N . LEU A 1 91 ? -9.844 -1.013 3.970 1.00 97.25 91 LEU A N 1
ATOM 743 C CA . LEU A 1 91 ? -9.679 -0.490 5.328 1.00 97.25 91 LEU A CA 1
ATOM 744 C C . LEU A 1 91 ? -10.714 0.594 5.666 1.00 97.25 91 LEU A C 1
ATOM 746 O O . LEU A 1 91 ? -11.266 0.581 6.761 1.00 97.25 91 LEU A O 1
ATOM 750 N N . SER A 1 92 ? -11.013 1.499 4.732 1.00 95.31 92 SER A N 1
ATOM 751 C CA . SER A 1 92 ? -12.000 2.563 4.930 1.00 95.31 92 SER A CA 1
ATOM 752 C C . SER A 1 92 ? -13.418 2.024 5.069 1.00 95.31 92 SER A C 1
ATOM 754 O O . SER A 1 92 ? -14.201 2.587 5.815 1.00 95.31 92 SER A O 1
ATOM 756 N N . SER A 1 93 ? -13.740 0.876 4.463 1.00 94.44 93 SER A N 1
ATOM 757 C CA . SER A 1 93 ? -15.031 0.206 4.687 1.00 94.44 93 SER A CA 1
ATOM 758 C C . SER A 1 93 ? -15.229 -0.334 6.114 1.00 94.4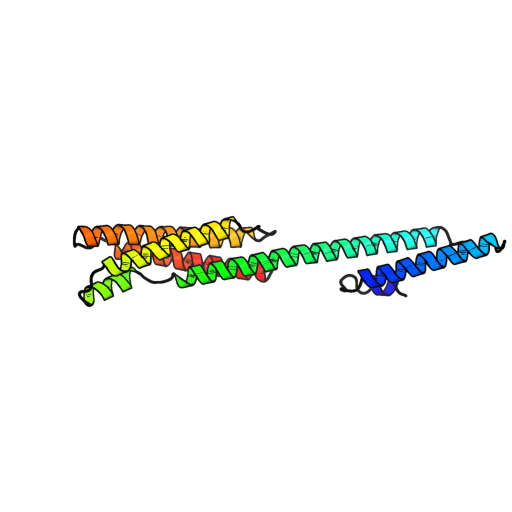4 93 SER A C 1
ATOM 760 O O . SER A 1 93 ? -16.305 -0.829 6.449 1.00 94.44 93 SER A O 1
ATOM 762 N N . MET A 1 94 ? -14.189 -0.274 6.953 1.00 92.50 94 MET A N 1
ATOM 763 C CA . MET A 1 94 ? -14.195 -0.740 8.339 1.00 92.50 94 MET A CA 1
ATOM 764 C C . MET A 1 94 ? -14.265 0.422 9.349 1.00 92.50 94 MET A C 1
ATOM 766 O O . MET A 1 94 ? -14.052 0.192 10.539 1.00 92.50 94 MET A O 1
ATOM 770 N N . ASP A 1 95 ? -14.594 1.637 8.899 1.00 89.56 95 ASP A N 1
ATOM 771 C CA . ASP A 1 95 ? -14.686 2.893 9.665 1.00 89.56 95 ASP A CA 1
ATOM 772 C C . ASP A 1 95 ? -15.926 3.024 10.566 1.00 89.56 95 ASP A C 1
ATOM 774 O O . ASP A 1 95 ? -16.347 4.114 10.950 1.00 89.56 95 ASP A O 1
ATOM 778 N N . GLU A 1 96 ? -16.506 1.900 10.963 1.00 90.62 96 GLU A N 1
ATOM 779 C CA . GLU A 1 96 ? -17.664 1.893 11.839 1.00 90.62 96 GLU A CA 1
ATOM 780 C C . GLU A 1 96 ? -17.278 2.246 13.281 1.00 90.62 96 GLU A C 1
ATOM 782 O O . GLU A 1 96 ? -16.403 1.622 13.888 1.00 90.62 96 GLU A O 1
ATOM 787 N N . LYS A 1 97 ? -18.011 3.189 13.877 1.00 92.19 97 LYS A N 1
ATOM 788 C CA . LYS A 1 97 ? -17.922 3.507 15.304 1.00 92.19 97 LYS A CA 1
ATOM 789 C C . LYS A 1 97 ? -18.642 2.456 16.146 1.00 92.19 97 LYS A C 1
ATOM 791 O O . LYS A 1 97 ? -19.766 2.656 16.599 1.00 92.19 97 LYS A O 1
ATOM 796 N N . LEU A 1 98 ? -17.963 1.349 16.430 1.00 93.12 98 LEU A N 1
ATOM 797 C CA . LEU A 1 98 ? -18.552 0.205 17.142 1.00 93.12 98 LEU A CA 1
ATOM 798 C C . LEU A 1 98 ? -19.139 0.543 18.524 1.00 93.12 98 LEU A C 1
ATOM 800 O O . LEU A 1 98 ? -20.047 -0.143 18.989 1.00 93.12 98 LEU A O 1
ATOM 804 N N . PHE A 1 99 ? -18.663 1.605 19.184 1.00 90.94 99 PHE A N 1
ATOM 805 C CA . PHE A 1 99 ? -19.231 2.068 20.454 1.00 90.94 99 PHE A CA 1
ATOM 806 C C . PHE A 1 99 ? -20.636 2.672 20.285 1.00 90.94 99 PHE A C 1
ATOM 808 O O . PHE A 1 99 ? -21.492 2.467 21.145 1.00 90.94 99 PHE A O 1
ATOM 815 N N . GLU A 1 100 ? -20.912 3.351 19.167 1.00 92.00 100 GLU A N 1
ATOM 816 C CA . GLU A 1 100 ? -22.259 3.830 18.832 1.00 92.00 100 GLU A CA 1
ATOM 817 C C . GLU A 1 100 ? -23.170 2.631 18.532 1.00 92.00 100 GLU A C 1
ATOM 819 O O . GLU A 1 100 ? -24.276 2.539 19.070 1.00 92.00 100 GLU A O 1
ATOM 824 N N . THR A 1 101 ? -22.669 1.646 17.778 1.00 91.88 101 THR A N 1
ATOM 825 C CA . THR A 1 101 ? -23.399 0.404 17.483 1.00 91.88 101 THR A CA 1
ATOM 826 C C . THR A 1 101 ? -23.735 -0.382 18.757 1.00 91.88 101 THR A C 1
ATOM 828 O O . THR A 1 101 ? -24.870 -0.838 18.925 1.00 91.88 101 THR A O 1
ATOM 831 N N . ALA A 1 102 ? -22.797 -0.498 19.703 1.00 91.75 102 ALA A N 1
ATOM 832 C CA . ALA A 1 102 ? -23.034 -1.139 20.996 1.00 91.75 102 ALA A CA 1
ATOM 833 C C . ALA A 1 102 ? -24.110 -0.412 21.818 1.00 91.75 102 ALA A C 1
ATOM 835 O O . ALA A 1 102 ? -24.981 -1.059 22.406 1.00 91.75 102 ALA A O 1
ATOM 836 N N . ASN A 1 103 ? -24.104 0.924 21.825 1.00 89.56 103 ASN A N 1
ATOM 837 C CA . ASN A 1 103 ? -25.134 1.716 22.499 1.00 89.56 103 ASN A CA 1
ATOM 838 C C . ASN A 1 103 ? -26.526 1.490 21.885 1.00 89.56 103 ASN A C 1
ATOM 840 O O . ASN A 1 103 ? -27.461 1.184 22.624 1.00 89.56 103 ASN A O 1
ATOM 844 N N . LEU A 1 104 ? -26.653 1.492 20.554 1.00 91.38 104 LEU A N 1
ATOM 845 C CA . LEU A 1 104 ? -27.919 1.205 19.863 1.00 91.38 104 LEU A CA 1
ATOM 846 C C . LEU A 1 104 ? -28.454 -0.209 20.146 1.00 91.38 104 LEU A C 1
ATOM 848 O O . LEU A 1 104 ? -29.665 -0.426 20.254 1.00 91.38 104 LEU A O 1
ATOM 852 N N . ILE A 1 105 ? -27.569 -1.203 20.255 1.00 91.00 105 ILE A N 1
ATOM 853 C CA . ILE A 1 105 ? -27.941 -2.580 20.611 1.00 91.00 105 ILE A CA 1
ATOM 854 C C . ILE A 1 105 ? -28.525 -2.631 22.025 1.00 91.00 105 ILE A C 1
ATOM 856 O O . ILE A 1 105 ? -29.592 -3.226 22.210 1.00 91.00 105 ILE A O 1
ATOM 860 N N . LYS A 1 106 ? -27.884 -1.955 22.987 1.00 88.38 106 LYS A N 1
ATOM 861 C CA . LYS A 1 106 ? -28.367 -1.863 24.372 1.00 88.38 106 LYS A CA 1
ATOM 862 C C . LYS A 1 106 ? -29.700 -1.129 24.474 1.00 88.38 106 LYS A C 1
ATOM 864 O O . LYS A 1 106 ? -30.609 -1.639 25.120 1.00 88.38 106 LYS A O 1
ATOM 869 N N . GLU A 1 107 ? -29.857 0.008 23.795 1.00 91.12 107 GLU A N 1
ATOM 870 C CA . GLU A 1 107 ? -31.126 0.755 23.742 1.00 91.12 107 GLU A CA 1
ATOM 871 C C . GLU A 1 107 ? -32.274 -0.088 23.170 1.00 91.12 107 GLU A C 1
ATOM 873 O O . GLU A 1 107 ? -33.423 0.027 23.592 1.00 91.12 107 GLU A O 1
ATOM 878 N N . SER A 1 108 ? -31.952 -0.997 22.247 1.00 89.88 108 SER A N 1
ATOM 879 C CA . SER A 1 108 ? -32.905 -1.942 21.661 1.00 89.88 108 SER A CA 1
ATOM 880 C C . SER A 1 108 ? -33.136 -3.204 22.511 1.00 89.88 108 SER A C 1
ATOM 882 O O . SER A 1 108 ? -33.810 -4.121 22.040 1.00 89.88 108 SER A O 1
ATOM 884 N N . ASN A 1 109 ? -32.560 -3.305 23.718 1.00 86.38 109 ASN A N 1
ATOM 885 C CA . ASN A 1 109 ? -32.560 -4.507 24.568 1.00 86.38 109 ASN A CA 1
ATOM 886 C C . ASN A 1 109 ? -32.086 -5.787 23.844 1.00 86.38 109 ASN A C 1
ATOM 888 O O . ASN A 1 109 ? -32.563 -6.889 24.126 1.00 86.38 109 ASN A O 1
ATOM 892 N N . ARG A 1 110 ? -31.165 -5.651 22.882 1.00 87.38 110 ARG A N 1
ATOM 893 C CA . ARG A 1 110 ? -30.565 -6.774 22.145 1.00 87.38 110 ARG A CA 1
ATOM 894 C C . ARG A 1 110 ? -29.260 -7.219 22.811 1.00 87.38 110 ARG A C 1
ATOM 896 O O . ARG A 1 110 ? -28.617 -6.450 23.518 1.00 87.38 110 ARG A O 1
ATOM 903 N N . ASP A 1 111 ? -28.868 -8.469 22.572 1.00 88.00 111 ASP A N 1
ATOM 904 C CA . ASP A 1 111 ? -27.628 -9.038 23.116 1.00 88.00 111 ASP A CA 1
ATOM 905 C C . ASP A 1 111 ? -26.402 -8.485 22.366 1.00 88.00 111 ASP A C 1
ATOM 907 O O . ASP A 1 111 ? -26.325 -8.587 21.141 1.00 88.00 111 ASP A O 1
ATOM 911 N N . LEU A 1 112 ? -25.428 -7.938 23.102 1.00 90.44 112 LEU A N 1
ATOM 912 C CA . LEU A 1 112 ? -24.151 -7.440 22.573 1.00 90.44 112 LEU A CA 1
ATOM 913 C C . LEU A 1 112 ? -23.313 -8.526 21.882 1.00 90.44 112 LEU A C 1
ATOM 915 O O . LEU A 1 112 ? -22.455 -8.196 21.065 1.00 90.44 112 LEU A O 1
ATOM 919 N N . LYS A 1 113 ? -23.584 -9.816 22.130 1.00 89.88 113 LYS A N 1
ATOM 920 C CA . LYS A 1 113 ? -22.918 -10.936 21.444 1.00 89.88 113 LYS A CA 1
ATOM 921 C C . LYS A 1 113 ? -23.013 -10.874 19.923 1.00 89.88 113 LYS A C 1
ATOM 923 O O . LYS A 1 113 ? -22.148 -11.431 19.256 1.00 89.88 113 LYS A O 1
ATOM 928 N N . VAL A 1 114 ? -24.011 -10.185 19.366 1.00 88.56 114 VAL A N 1
ATOM 929 C CA . VAL A 1 114 ? -24.114 -9.997 17.909 1.00 88.56 114 VAL A CA 1
ATOM 930 C C . VAL A 1 114 ? -22.919 -9.235 17.321 1.00 88.56 114 VAL A C 1
ATOM 932 O O . VAL A 1 114 ? -22.596 -9.448 16.158 1.00 88.56 114 VAL A O 1
ATOM 935 N N . LEU A 1 115 ? -22.234 -8.399 18.115 1.00 93.06 115 LEU A N 1
ATOM 936 C CA . LEU A 1 115 ? -21.032 -7.676 17.684 1.00 93.06 115 LEU A CA 1
ATOM 937 C C . LEU A 1 115 ? -19.767 -8.531 17.715 1.00 93.06 115 LEU A C 1
ATOM 939 O O . LEU A 1 115 ? -18.814 -8.216 17.013 1.00 93.06 115 LEU A O 1
ATOM 943 N N . VAL A 1 116 ? -19.738 -9.611 18.502 1.00 93.62 116 VAL A N 1
ATOM 944 C CA . VAL A 1 116 ? -18.535 -10.445 18.658 1.00 93.62 116 VAL A CA 1
ATOM 945 C C . VAL A 1 116 ? -18.113 -11.025 17.312 1.00 93.62 116 VAL A C 1
ATOM 947 O O . VAL A 1 116 ? -16.977 -10.831 16.893 1.00 93.62 116 VAL A O 1
ATOM 950 N N . THR A 1 117 ? -19.043 -11.652 16.589 1.00 91.25 117 THR A N 1
ATOM 951 C CA . THR A 1 117 ? -18.745 -12.249 15.280 1.00 91.25 117 THR A CA 1
ATOM 952 C C . THR A 1 117 ? -18.340 -11.205 14.240 1.00 91.25 117 THR A C 1
ATOM 954 O O . THR A 1 117 ? -17.456 -11.459 13.425 1.00 91.25 117 THR A O 1
ATOM 957 N N . ASP A 1 118 ? -18.952 -10.020 14.262 1.00 92.50 118 ASP A N 1
ATOM 958 C CA . ASP A 1 118 ? -18.577 -8.933 13.354 1.00 92.50 118 ASP A CA 1
ATOM 959 C C 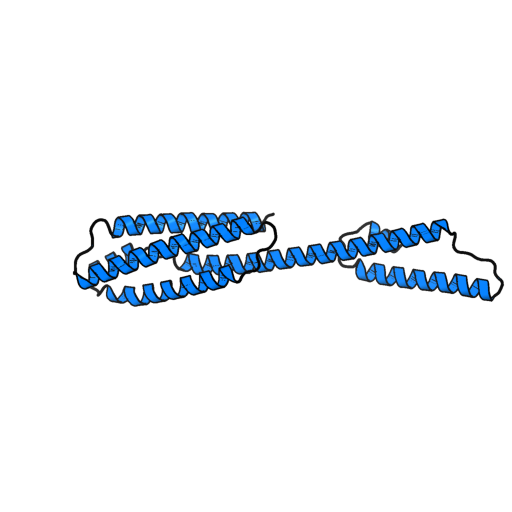. ASP A 1 118 ? -17.143 -8.439 13.623 1.00 92.50 118 ASP A C 1
ATOM 961 O O . ASP A 1 118 ? -16.324 -8.335 12.709 1.00 92.50 118 ASP A O 1
ATOM 965 N N . ILE A 1 119 ? -16.786 -8.254 14.895 1.00 96.12 119 ILE A N 1
ATOM 966 C CA . ILE A 1 119 ? -15.430 -7.879 15.309 1.00 96.12 119 ILE A CA 1
ATOM 967 C C . ILE A 1 119 ? -14.407 -8.961 14.942 1.00 96.12 119 ILE A C 1
ATOM 969 O O . ILE A 1 119 ? -13.329 -8.635 14.449 1.00 96.12 119 ILE A O 1
ATOM 973 N N . GLU A 1 120 ? -14.726 -10.242 15.126 1.00 95.38 120 GLU A N 1
ATOM 974 C CA . GLU A 1 120 ? -13.853 -11.360 14.736 1.00 95.38 120 GLU A CA 1
ATOM 975 C C . GLU A 1 120 ? -13.604 -11.406 13.219 1.00 95.38 120 GLU A C 1
ATOM 977 O O . GLU A 1 120 ? -12.476 -11.646 12.768 1.00 95.38 120 GLU A O 1
ATOM 982 N N . ASN A 1 121 ? -14.625 -11.095 12.415 1.00 94.75 121 ASN A N 1
ATOM 983 C CA . ASN A 1 121 ? -14.478 -10.952 10.967 1.00 94.75 121 ASN A CA 1
ATOM 984 C C . ASN A 1 121 ? -13.586 -9.754 10.606 1.00 94.75 121 ASN A C 1
ATOM 986 O O . ASN A 1 121 ? -12.713 -9.870 9.738 1.00 94.75 121 ASN A O 1
ATOM 990 N N . LYS A 1 122 ? -13.744 -8.615 11.295 1.00 95.88 122 LYS A N 1
ATOM 991 C CA . LYS A 1 122 ? -12.883 -7.433 11.112 1.00 95.88 122 LYS A CA 1
ATOM 992 C C . LYS A 1 122 ? -11.432 -7.716 11.533 1.00 95.88 122 LYS A C 1
ATOM 994 O O . LYS A 1 122 ? -10.506 -7.324 10.824 1.00 95.88 122 LYS A O 1
ATOM 999 N N . LEU A 1 123 ? -11.210 -8.473 12.611 1.00 96.25 123 LEU A N 1
ATOM 1000 C CA . LEU A 1 123 ? -9.885 -8.938 13.048 1.00 96.25 123 LEU A CA 1
ATOM 1001 C C . LEU A 1 123 ? -9.222 -9.876 12.027 1.00 96.25 123 LEU A C 1
ATOM 1003 O O . LEU A 1 123 ? -8.015 -9.812 11.801 1.00 96.25 123 LEU A O 1
ATOM 1007 N N . SER A 1 124 ? -10.002 -10.730 11.373 1.00 96.12 124 SER A N 1
ATOM 1008 C CA . SER A 1 124 ? -9.489 -11.572 10.286 1.00 96.12 124 SER A CA 1
ATOM 1009 C C . SER A 1 124 ? -9.128 -10.726 9.059 1.00 96.12 124 SER A C 1
ATOM 1011 O O . SER A 1 124 ? -8.049 -10.879 8.483 1.00 96.12 124 SER A O 1
ATOM 1013 N N . SER A 1 125 ? -9.988 -9.764 8.718 1.00 95.94 125 SER A N 1
ATOM 1014 C CA . SER A 1 125 ? -9.793 -8.845 7.590 1.00 95.94 125 SER A CA 1
ATOM 1015 C C . SER A 1 125 ? -8.545 -7.974 7.764 1.00 95.94 125 SER A C 1
ATOM 1017 O O . SER A 1 125 ? -7.779 -7.809 6.817 1.00 95.94 125 SER A O 1
ATOM 1019 N N . ILE A 1 126 ? -8.269 -7.469 8.974 1.00 96.38 126 ILE A N 1
ATOM 1020 C CA . ILE A 1 126 ? -7.065 -6.658 9.215 1.00 96.38 126 ILE A CA 1
ATOM 1021 C C . ILE A 1 126 ? -5.775 -7.477 9.065 1.00 96.38 126 ILE A C 1
ATOM 1023 O O . ILE A 1 126 ? -4.772 -6.953 8.579 1.00 96.38 126 ILE A O 1
ATOM 1027 N N . GLN A 1 127 ? -5.784 -8.765 9.423 1.00 96.50 127 GLN A N 1
ATOM 1028 C CA . GLN A 1 127 ? -4.629 -9.642 9.204 1.00 96.50 127 GLN A CA 1
ATOM 1029 C C . GLN A 1 127 ? -4.395 -9.906 7.715 1.00 96.50 127 GLN A C 1
ATOM 1031 O O . GLN A 1 127 ? -3.254 -9.856 7.258 1.00 96.50 127 GLN A O 1
ATOM 1036 N N . GLU A 1 128 ? -5.462 -10.111 6.939 1.00 96.88 128 GLU A N 1
ATOM 1037 C CA . GLU A 1 128 ? -5.360 -10.207 5.479 1.00 96.88 128 GLU A CA 1
ATOM 1038 C C . GLU A 1 128 ? -4.772 -8.919 4.880 1.00 96.88 128 GLU A C 1
ATOM 1040 O O . GLU A 1 128 ? -3.845 -8.981 4.073 1.00 96.88 128 GLU A O 1
ATOM 1045 N N . LEU A 1 129 ? -5.247 -7.746 5.314 1.00 97.81 129 LEU A N 1
ATOM 1046 C CA . LEU A 1 129 ? -4.734 -6.454 4.849 1.00 97.81 129 LEU A CA 1
ATOM 1047 C C . LEU A 1 129 ? -3.248 -6.262 5.165 1.00 97.81 129 LEU A C 1
ATOM 1049 O O . LEU A 1 129 ? -2.500 -5.830 4.289 1.00 97.81 129 LEU A O 1
ATOM 1053 N N . LYS A 1 130 ? -2.806 -6.621 6.377 1.00 97.50 130 LYS A N 1
ATOM 1054 C CA . LYS A 1 130 ? -1.386 -6.585 6.761 1.00 97.50 130 LYS A CA 1
ATOM 1055 C C . LYS A 1 130 ? -0.546 -7.502 5.875 1.00 97.50 130 LYS A C 1
ATOM 1057 O O . LYS A 1 130 ? 0.464 -7.061 5.335 1.00 97.50 130 LYS A O 1
ATOM 1062 N N . ASN A 1 131 ? -0.975 -8.748 5.682 1.00 97.50 131 ASN A N 1
ATOM 1063 C CA . ASN A 1 131 ? -0.262 -9.703 4.833 1.00 97.50 131 ASN A CA 1
ATOM 1064 C C . ASN A 1 131 ? -0.157 -9.204 3.389 1.00 97.50 131 ASN A C 1
ATOM 1066 O O . ASN A 1 131 ? 0.919 -9.255 2.795 1.00 97.50 131 ASN A O 1
ATOM 1070 N N . ASN A 1 132 ? -1.253 -8.666 2.850 1.00 97.44 132 ASN A N 1
ATOM 1071 C CA . ASN A 1 132 ? -1.268 -8.097 1.512 1.00 97.44 132 ASN A CA 1
ATOM 1072 C C . ASN A 1 132 ? -0.315 -6.900 1.414 1.00 97.44 132 ASN A C 1
ATOM 1074 O O . A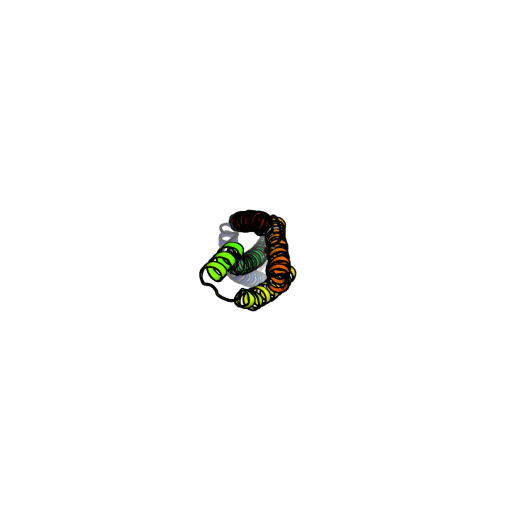SN A 1 132 ? 0.491 -6.870 0.489 1.00 97.44 132 ASN A O 1
ATOM 1078 N N . LEU A 1 133 ? -0.335 -5.970 2.379 1.00 97.50 133 LEU A N 1
ATOM 1079 C CA . LEU A 1 133 ? 0.584 -4.829 2.411 1.00 97.50 133 LEU A CA 1
ATOM 1080 C C . LEU A 1 133 ? 2.048 -5.284 2.429 1.00 97.50 133 LEU A C 1
ATOM 1082 O O . LEU A 1 133 ? 2.826 -4.858 1.583 1.00 97.50 133 LEU A O 1
ATOM 1086 N N . TYR A 1 134 ? 2.421 -6.176 3.351 1.00 96.50 134 TYR A N 1
ATOM 1087 C CA . TYR A 1 134 ? 3.805 -6.644 3.494 1.00 96.50 134 TYR A CA 1
ATOM 1088 C C . TYR A 1 134 ? 4.296 -7.496 2.315 1.00 96.50 134 TYR A C 1
ATOM 1090 O O . TYR A 1 134 ? 5.500 -7.689 2.165 1.00 96.50 134 TYR A O 1
ATOM 1098 N N . SER A 1 135 ? 3.387 -7.989 1.470 1.00 96.00 135 SER A N 1
ATOM 1099 C CA . SER A 1 135 ? 3.734 -8.684 0.227 1.00 96.00 135 SER A CA 1
ATOM 1100 C C . SER A 1 135 ? 3.998 -7.746 -0.956 1.00 96.00 135 SER A C 1
ATOM 1102 O O . SER A 1 135 ? 4.512 -8.198 -1.982 1.00 96.00 135 SER A O 1
ATOM 1104 N N . LEU A 1 136 ? 3.652 -6.456 -0.844 1.00 94.38 136 LEU A N 1
ATOM 1105 C CA . LEU A 1 136 ? 3.807 -5.520 -1.951 1.00 94.38 136 LEU A CA 1
ATOM 1106 C C . LEU A 1 136 ? 5.286 -5.200 -2.203 1.00 94.38 136 LEU A C 1
ATOM 1108 O O . LEU A 1 136 ? 6.002 -4.814 -1.275 1.00 94.38 136 LEU A O 1
ATOM 1112 N N . PRO A 1 137 ? 5.754 -5.278 -3.462 1.00 92.62 137 PRO A N 1
ATOM 1113 C CA . PRO A 1 137 ? 7.024 -4.673 -3.824 1.00 92.62 137 PRO A CA 1
ATOM 1114 C C . PRO A 1 137 ? 6.897 -3.157 -3.660 1.00 92.62 137 PRO A C 1
ATOM 1116 O O . PRO A 1 137 ? 5.928 -2.567 -4.134 1.00 92.62 137 PRO A O 1
ATOM 1119 N N . ILE A 1 138 ? 7.868 -2.532 -2.993 1.00 93.75 138 ILE A N 1
ATOM 1120 C CA . ILE A 1 138 ? 7.878 -1.086 -2.740 1.00 93.75 138 ILE A CA 1
ATOM 1121 C C . ILE A 1 138 ? 8.724 -0.419 -3.833 1.00 93.75 138 ILE A C 1
ATOM 1123 O O . ILE A 1 138 ? 9.943 -0.622 -3.849 1.00 93.75 138 ILE A O 1
ATOM 1127 N N . PRO A 1 139 ? 8.122 0.350 -4.761 1.00 92.31 139 PRO A N 1
ATOM 1128 C CA . PRO A 1 139 ? 8.879 1.084 -5.764 1.00 92.31 139 PRO A CA 1
ATOM 1129 C C . PRO A 1 139 ? 9.695 2.218 -5.140 1.00 92.31 139 PRO A C 1
ATOM 1131 O O . PRO A 1 139 ? 9.504 2.607 -3.983 1.00 92.31 139 PRO A O 1
ATOM 1134 N N . GLU A 1 140 ? 10.586 2.802 -5.937 1.00 88.25 140 GLU A N 1
ATOM 1135 C CA . GLU A 1 140 ? 11.337 3.982 -5.520 1.00 88.25 140 GLU A CA 1
ATOM 1136 C C . GLU A 1 140 ? 10.383 5.106 -5.076 1.00 88.25 140 GLU A C 1
ATOM 1138 O O . GLU A 1 140 ? 9.333 5.322 -5.683 1.00 88.25 140 GLU A O 1
ATOM 1143 N N . GLN A 1 141 ? 10.748 5.809 -3.998 1.00 90.19 141 GLN A N 1
ATOM 1144 C CA . GLN A 1 141 ? 10.007 6.951 -3.435 1.00 90.19 141 GLN A CA 1
ATOM 1145 C C . GLN A 1 141 ? 8.608 6.625 -2.867 1.00 90.19 141 GLN A C 1
ATOM 1147 O O . GLN A 1 141 ? 7.930 7.519 -2.369 1.00 90.19 141 GLN A O 1
ATOM 1152 N N . ALA A 1 142 ? 8.189 5.355 -2.857 1.00 95.25 142 ALA A N 1
ATOM 1153 C CA . ALA A 1 142 ? 6.888 4.925 -2.336 1.00 95.25 142 ALA A CA 1
ATOM 1154 C C . ALA A 1 142 ? 6.872 4.627 -0.821 1.00 95.25 142 ALA A C 1
ATOM 1156 O O . ALA A 1 142 ? 5.820 4.321 -0.253 1.00 95.25 142 ALA A O 1
ATOM 1157 N N . ASN A 1 143 ? 8.034 4.688 -0.159 1.00 95.69 143 ASN A N 1
ATOM 1158 C CA . ASN A 1 143 ? 8.200 4.281 1.239 1.00 95.69 143 ASN A CA 1
ATOM 1159 C C . ASN A 1 143 ? 7.278 5.051 2.200 1.00 95.69 143 ASN A C 1
ATOM 1161 O O . ASN A 1 143 ? 6.694 4.456 3.101 1.00 95.69 143 ASN A O 1
ATOM 1165 N N . ASP A 1 144 ? 7.087 6.350 1.981 1.00 97.12 144 ASP A N 1
ATOM 1166 C CA . ASP A 1 144 ? 6.239 7.173 2.849 1.00 97.12 144 ASP A CA 1
ATOM 1167 C C . ASP A 1 144 ? 4.760 6.784 2.737 1.00 97.12 144 ASP A C 1
ATOM 1169 O O . ASP A 1 144 ? 4.038 6.778 3.734 1.00 97.12 144 ASP A O 1
ATOM 1173 N N . SER A 1 145 ? 4.293 6.413 1.540 1.00 97.62 145 SER A N 1
ATOM 1174 C CA . SER A 1 145 ? 2.927 5.910 1.341 1.00 97.62 145 SER A CA 1
ATOM 1175 C C . SER A 1 145 ? 2.741 4.534 1.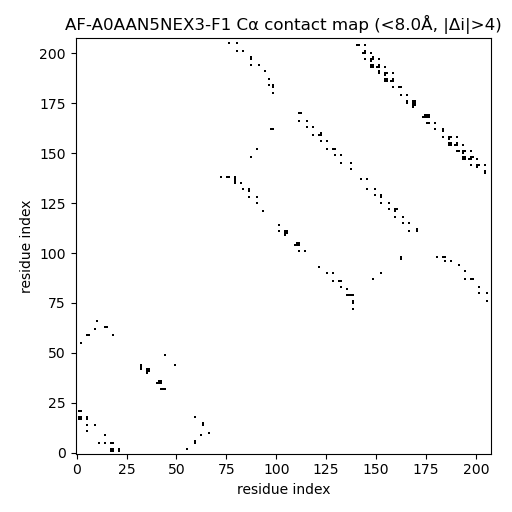969 1.00 97.62 145 SER A C 1
ATOM 1177 O O . SER A 1 145 ? 1.715 4.284 2.601 1.00 97.62 145 SER A O 1
ATOM 1179 N N . PHE A 1 146 ? 3.746 3.663 1.848 1.00 98.19 146 PHE A N 1
ATOM 1180 C CA . PHE A 1 146 ? 3.753 2.358 2.503 1.00 98.19 146 PHE A CA 1
ATOM 1181 C C . PHE A 1 146 ? 3.662 2.494 4.031 1.00 98.19 146 PHE A C 1
ATOM 1183 O O . PHE A 1 146 ? 2.764 1.922 4.648 1.00 98.19 146 PHE A O 1
ATOM 1190 N N . LEU A 1 147 ? 4.545 3.294 4.638 1.00 98.12 147 LEU A N 1
ATOM 1191 C CA . LEU A 1 147 ? 4.581 3.504 6.088 1.00 98.12 147 LEU A CA 1
ATOM 1192 C C . LEU A 1 147 ? 3.312 4.183 6.610 1.00 98.12 147 LEU A C 1
ATOM 1194 O O . LEU A 1 147 ? 2.847 3.854 7.701 1.00 98.12 147 LEU A O 1
ATOM 1198 N N . ALA A 1 148 ? 2.725 5.102 5.842 1.00 98.50 148 ALA A N 1
ATOM 1199 C CA . ALA A 1 148 ? 1.479 5.748 6.233 1.00 98.50 148 ALA A CA 1
ATOM 1200 C C . ALA A 1 148 ? 0.312 4.746 6.301 1.00 98.50 148 ALA A C 1
ATOM 1202 O O . ALA A 1 148 ? -0.418 4.737 7.294 1.00 98.50 148 ALA A O 1
ATOM 1203 N N . LEU A 1 149 ? 0.170 3.851 5.312 1.00 98.44 149 LEU A N 1
ATOM 1204 C CA . LEU A 1 149 ? -0.843 2.788 5.365 1.00 98.44 149 LEU A CA 1
ATOM 1205 C C . LEU A 1 149 ? -0.538 1.761 6.462 1.00 98.44 149 LEU A C 1
ATOM 1207 O O . LEU A 1 149 ? -1.450 1.316 7.156 1.00 98.44 149 LEU A O 1
ATOM 1211 N N . GLU A 1 150 ? 0.734 1.415 6.670 1.00 98.44 150 GLU A N 1
ATOM 1212 C CA . GLU A 1 150 ? 1.137 0.546 7.777 1.00 98.44 150 GLU A CA 1
ATOM 1213 C C . GLU A 1 150 ? 0.703 1.133 9.130 1.00 98.44 150 GLU A C 1
ATOM 1215 O O . GLU A 1 150 ? 0.169 0.423 9.986 1.00 98.44 150 GLU A O 1
ATOM 1220 N N . ASN A 1 151 ? 0.885 2.442 9.313 1.00 98.44 151 ASN A N 1
ATOM 1221 C CA . ASN A 1 151 ? 0.446 3.145 10.509 1.00 98.44 151 ASN A CA 1
ATOM 1222 C C . ASN A 1 151 ? -1.083 3.131 10.651 1.00 98.44 151 ASN A C 1
ATOM 1224 O O . ASN A 1 151 ? -1.581 2.855 11.738 1.00 98.44 151 ASN A O 1
ATOM 1228 N N . ALA A 1 152 ? -1.830 3.337 9.562 1.00 98.50 152 ALA A N 1
ATOM 1229 C CA . ALA A 1 152 ? -3.290 3.245 9.583 1.00 98.50 152 ALA A CA 1
ATOM 1230 C C . ALA A 1 152 ? -3.788 1.853 10.007 1.00 98.50 152 ALA A C 1
ATOM 1232 O O . ALA A 1 152 ? -4.667 1.737 10.863 1.00 98.50 152 ALA A O 1
ATOM 1233 N N . LEU A 1 153 ? -3.170 0.787 9.486 1.00 98.25 153 LEU A N 1
ATOM 1234 C CA . LEU A 1 153 ? -3.471 -0.588 9.892 1.00 98.25 153 LEU A CA 1
ATOM 1235 C C . LEU A 1 153 ? -3.142 -0.834 11.372 1.00 98.25 153 LEU A C 1
ATOM 1237 O O . LEU A 1 153 ? -3.901 -1.518 12.057 1.00 98.25 153 LEU A O 1
ATOM 1241 N N . LYS A 1 154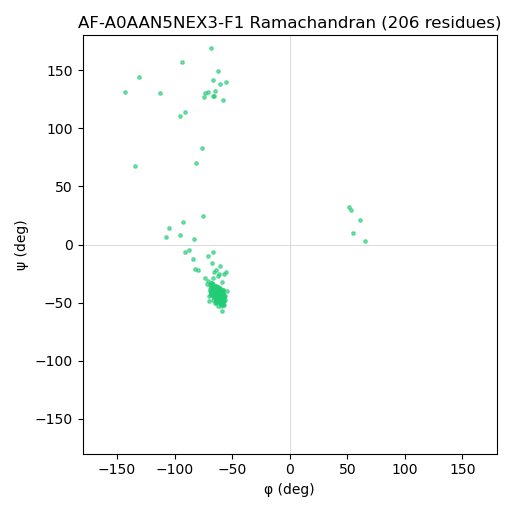 ? -2.029 -0.287 11.882 1.00 98.06 154 LYS A N 1
ATOM 1242 C CA . LYS A 1 154 ? -1.648 -0.380 13.305 1.00 98.06 154 LYS A CA 1
ATOM 1243 C C . LYS A 1 154 ? -2.640 0.355 14.210 1.00 98.06 154 LYS A C 1
ATOM 1245 O O . LYS A 1 154 ? -3.024 -0.194 15.242 1.00 98.06 154 LYS A O 1
ATOM 1250 N N . SER A 1 155 ? -3.079 1.554 13.828 1.00 98.25 155 SER A N 1
ATOM 1251 C CA . SER A 1 155 ? -4.090 2.316 14.570 1.00 98.25 155 SER A CA 1
ATOM 1252 C C . SER A 1 155 ? -5.433 1.589 14.598 1.00 98.25 155 SER A C 1
ATOM 1254 O O . SER A 1 155 ? -6.022 1.448 15.670 1.00 98.25 155 SER A O 1
ATOM 1256 N N . TYR A 1 156 ? -5.878 1.045 13.459 1.00 98.12 156 TYR A N 1
ATOM 1257 C CA . TYR A 1 156 ? -7.101 0.244 13.406 1.00 98.12 156 TYR A CA 1
ATOM 1258 C C . TYR A 1 156 ? -7.003 -1.003 14.287 1.00 98.12 156 TYR A C 1
ATOM 1260 O O . TYR A 1 156 ? -7.896 -1.273 15.084 1.00 98.12 156 TYR A O 1
ATOM 1268 N N . ASP A 1 157 ? -5.895 -1.742 14.191 1.00 97.19 157 ASP A N 1
ATOM 1269 C CA . ASP A 1 157 ? -5.643 -2.934 15.002 1.00 97.19 157 ASP A CA 1
ATOM 1270 C C . ASP A 1 157 ? -5.672 -2.614 16.506 1.00 97.19 157 ASP A C 1
ATOM 1272 O O . ASP A 1 157 ? -6.270 -3.346 17.295 1.00 97.19 157 ASP A O 1
ATOM 1276 N N . LYS A 1 158 ? -5.091 -1.481 16.916 1.00 97.44 158 LYS A N 1
ATOM 1277 C CA . LYS A 1 158 ? -5.149 -0.988 18.299 1.00 97.44 158 LYS A CA 1
ATOM 1278 C C . LYS A 1 158 ? -6.590 -0.692 18.729 1.00 97.44 158 LYS A C 1
ATOM 1280 O O . LYS A 1 158 ? -6.993 -1.137 19.805 1.00 97.44 158 LYS A O 1
ATOM 1285 N N . TYR A 1 159 ? -7.353 0.018 17.897 1.00 97.75 159 TYR A N 1
ATOM 1286 C CA . TYR A 1 159 ? -8.763 0.335 18.131 1.00 97.75 159 TYR A CA 1
ATOM 1287 C C . TYR A 1 159 ? -9.618 -0.931 18.284 1.00 97.75 159 TYR A C 1
ATOM 1289 O O . TYR A 1 159 ? -10.237 -1.132 19.330 1.00 97.75 159 TYR A O 1
ATOM 1297 N N . ILE A 1 160 ? -9.606 -1.816 17.284 1.00 97.56 160 ILE A N 1
ATOM 1298 C CA . ILE A 1 160 ? -10.497 -2.979 17.237 1.00 97.56 160 ILE A CA 1
ATOM 1299 C C . ILE A 1 160 ? -10.192 -3.974 18.361 1.00 97.56 160 ILE A C 1
ATOM 1301 O O . ILE A 1 160 ? -11.113 -4.491 18.988 1.00 97.56 160 ILE A O 1
ATOM 1305 N N . ASN A 1 161 ? -8.914 -4.194 18.699 1.00 96.75 161 ASN A N 1
ATOM 1306 C CA . ASN A 1 161 ? -8.541 -5.071 19.813 1.00 96.75 161 ASN A CA 1
ATOM 1307 C C . ASN A 1 161 ? -8.912 -4.472 21.174 1.00 96.75 161 ASN A C 1
ATOM 1309 O O . ASN A 1 161 ? -9.308 -5.210 22.079 1.00 96.75 161 ASN A O 1
ATOM 1313 N N . TYR A 1 162 ? -8.761 -3.154 21.345 1.00 96.50 162 TYR A N 1
ATOM 1314 C CA . TYR A 1 162 ? -9.191 -2.481 22.568 1.00 96.50 162 TYR A CA 1
ATOM 1315 C C . TYR A 1 162 ? -10.708 -2.587 22.734 1.00 96.50 162 TYR A C 1
ATOM 1317 O O . TYR A 1 162 ? -11.181 -2.989 23.800 1.00 96.50 162 TYR A O 1
ATOM 1325 N N . PHE A 1 163 ? -11.456 -2.303 21.663 1.00 96.31 163 PHE A N 1
ATOM 1326 C CA . PHE A 1 163 ? -12.904 -2.436 21.662 1.00 96.31 163 PHE A CA 1
ATOM 1327 C C . PHE A 1 163 ? -13.321 -3.873 21.971 1.00 96.31 163 PHE A C 1
ATOM 1329 O O . PHE A 1 163 ? -14.116 -4.085 22.880 1.00 96.31 163 PHE A O 1
ATOM 1336 N N . TYR A 1 164 ? -12.728 -4.864 21.304 1.00 96.00 164 TYR A N 1
ATOM 1337 C CA . TYR A 1 164 ? -13.098 -6.262 21.495 1.00 96.00 164 TYR A CA 1
ATOM 1338 C C . TYR A 1 164 ? -12.946 -6.722 22.948 1.00 96.00 164 TYR A C 1
ATOM 1340 O O . TYR A 1 164 ? -13.865 -7.299 23.523 1.00 96.00 164 TYR A O 1
ATOM 1348 N N . LYS A 1 165 ? -11.804 -6.406 23.569 1.00 94.50 165 LYS A N 1
ATOM 1349 C CA . LYS A 1 165 ? -11.532 -6.769 24.964 1.00 94.50 165 LYS A CA 1
ATOM 1350 C C . LYS A 1 165 ? -12.542 -6.152 25.928 1.00 94.50 165 LYS A C 1
ATOM 1352 O O . LYS A 1 165 ? -13.041 -6.858 26.796 1.00 94.50 165 LYS A O 1
ATOM 1357 N N . GLY A 1 166 ? -12.852 -4.865 25.770 1.00 93.56 166 GLY A N 1
ATOM 1358 C CA . GLY A 1 166 ? -13.835 -4.206 26.632 1.00 93.56 166 GLY A CA 1
ATOM 1359 C C . GLY A 1 166 ? -15.263 -4.708 26.408 1.00 93.56 166 GLY A C 1
ATOM 1360 O O . GLY A 1 166 ? -16.015 -4.825 27.369 1.00 93.56 166 GLY A O 1
ATOM 1361 N N . LEU A 1 167 ? -15.614 -5.092 25.175 1.00 94.62 167 LEU A N 1
ATOM 1362 C CA . LEU A 1 167 ? -16.922 -5.671 24.865 1.00 94.62 167 LEU A CA 1
ATOM 1363 C C . LEU A 1 167 ? -17.102 -7.029 25.555 1.00 94.62 167 LEU A C 1
ATOM 1365 O O . LEU A 1 167 ? -18.156 -7.291 26.127 1.00 94.62 167 LEU A O 1
ATOM 1369 N N . LEU A 1 168 ? -16.080 -7.890 25.511 1.00 94.12 168 LEU A N 1
ATOM 1370 C CA . LEU A 1 168 ? -16.113 -9.186 26.193 1.00 94.12 168 LEU A CA 1
ATOM 1371 C C . LEU A 1 168 ? -16.256 -9.019 27.712 1.00 94.12 168 LEU A C 1
ATOM 1373 O O . LEU A 1 168 ? -17.076 -9.708 28.316 1.00 94.12 168 LEU A O 1
ATOM 1377 N N . ASP A 1 169 ? -15.523 -8.071 28.303 1.00 92.31 169 ASP A N 1
ATOM 1378 C CA . ASP A 1 169 ? -15.612 -7.755 29.733 1.00 92.31 169 ASP A CA 1
ATOM 1379 C C . ASP A 1 169 ? -17.005 -7.228 30.123 1.00 92.31 169 ASP A C 1
ATOM 1381 O O . ASP A 1 169 ? -17.581 -7.656 31.123 1.00 92.31 169 ASP A O 1
ATOM 1385 N N . GLU A 1 170 ? -17.606 -6.366 29.294 1.00 91.88 170 GLU A N 1
ATOM 1386 C CA . GLU A 1 170 ? -18.969 -5.861 29.499 1.00 91.88 170 GLU A CA 1
ATOM 1387 C C . GLU A 1 170 ? -20.020 -6.977 29.394 1.00 91.88 170 GLU A C 1
ATOM 1389 O O . GLU A 1 170 ? -20.961 -7.014 30.190 1.00 91.88 170 GLU A O 1
ATOM 1394 N N . ILE A 1 171 ? -19.857 -7.910 28.449 1.00 91.44 171 ILE A N 1
ATOM 1395 C CA . ILE A 1 171 ? -20.737 -9.078 28.297 1.00 91.44 171 ILE A CA 1
ATOM 1396 C C . ILE A 1 171 ? -20.638 -10.001 29.520 1.00 91.44 171 ILE A C 1
ATOM 1398 O O . ILE A 1 171 ? -21.666 -10.479 30.009 1.00 91.44 171 ILE A O 1
ATOM 1402 N N . GLU A 1 172 ? -19.426 -10.261 30.014 1.00 91.62 172 GLU A N 1
ATOM 1403 C CA . GLU A 1 172 ? -19.178 -11.152 31.152 1.00 91.62 172 GLU A CA 1
ATOM 1404 C C . GLU A 1 172 ? -19.670 -10.540 32.472 1.00 91.62 172 GLU A C 1
ATOM 1406 O O . GLU A 1 172 ? -20.428 -11.172 33.214 1.00 91.62 172 GLU A O 1
ATOM 1411 N N . ASN A 1 173 ? -19.310 -9.281 32.732 1.00 89.88 173 ASN A N 1
ATOM 1412 C CA . ASN A 1 173 ? -19.580 -8.601 33.999 1.00 89.88 173 ASN A CA 1
ATOM 1413 C C . ASN A 1 173 ? -20.910 -7.832 34.023 1.00 89.88 173 ASN A C 1
ATOM 1415 O O . ASN A 1 173 ? -21.305 -7.321 35.074 1.00 89.88 173 ASN A O 1
ATOM 1419 N N . LYS A 1 174 ? -21.614 -7.739 32.884 1.00 84.88 174 LYS A N 1
ATOM 1420 C CA . LYS A 1 174 ? -22.868 -6.976 32.701 1.00 84.88 174 LYS A CA 1
ATOM 1421 C C . LYS A 1 174 ? -22.759 -5.514 33.141 1.00 84.88 174 LYS A C 1
ATOM 1423 O O . LYS A 1 174 ? -23.737 -4.913 33.592 1.00 84.88 174 LYS A O 1
ATOM 1428 N N . LYS A 1 175 ? -21.560 -4.949 33.038 1.00 85.19 175 LYS A N 1
ATOM 1429 C CA . LYS A 1 175 ? -21.251 -3.575 33.415 1.00 85.19 175 LYS A CA 1
ATOM 1430 C C . LYS A 1 175 ? -20.238 -3.019 32.429 1.00 85.19 175 LYS A C 1
ATOM 1432 O O . LYS A 1 175 ? -19.218 -3.649 32.182 1.00 85.19 175 LYS A O 1
ATOM 1437 N N . THR A 1 176 ? -20.507 -1.829 31.906 1.00 84.38 176 THR A N 1
ATOM 1438 C CA . THR A 1 176 ? -19.552 -1.107 31.067 1.00 84.38 176 THR A CA 1
ATOM 1439 C C . THR A 1 176 ? -18.325 -0.721 31.910 1.00 84.38 176 THR A C 1
ATOM 1441 O O . THR A 1 176 ? -18.507 -0.122 32.980 1.00 84.38 176 THR A O 1
ATOM 1444 N N . PRO A 1 177 ? -17.093 -1.047 31.478 1.00 82.06 177 PRO A N 1
ATOM 1445 C CA . PRO A 1 177 ? -15.889 -0.592 32.163 1.00 82.06 177 PRO A CA 1
ATOM 1446 C C . PRO A 1 177 ? -15.789 0.940 32.136 1.00 82.06 177 PRO A C 1
ATOM 1448 O O . PRO A 1 177 ? -16.261 1.589 31.201 1.00 82.06 177 PRO A O 1
ATOM 1451 N N . GLU A 1 178 ? -15.182 1.522 33.168 1.00 83.25 178 GLU A N 1
ATOM 1452 C CA . GLU A 1 178 ? -14.990 2.974 33.267 1.00 83.25 178 GLU A CA 1
ATOM 1453 C C . GLU A 1 178 ? -14.143 3.493 32.091 1.00 83.25 178 GLU A C 1
ATOM 1455 O O . GLU A 1 178 ? -13.194 2.829 31.664 1.00 83.25 178 GLU A O 1
ATOM 1460 N N . ASP A 1 179 ? -14.535 4.637 31.525 1.00 88.12 179 ASP A N 1
ATOM 1461 C CA . ASP A 1 179 ? -13.913 5.307 30.368 1.00 88.12 179 ASP A CA 1
ATOM 1462 C C . ASP A 1 179 ? -13.766 4.456 29.087 1.00 88.12 179 ASP A C 1
ATOM 1464 O O . ASP A 1 179 ? -13.099 4.865 28.131 1.00 88.12 179 ASP A O 1
ATOM 1468 N N . TYR A 1 180 ? -14.381 3.268 29.024 1.00 92.44 180 TYR A N 1
ATOM 1469 C CA . TYR A 1 180 ? -14.194 2.326 27.91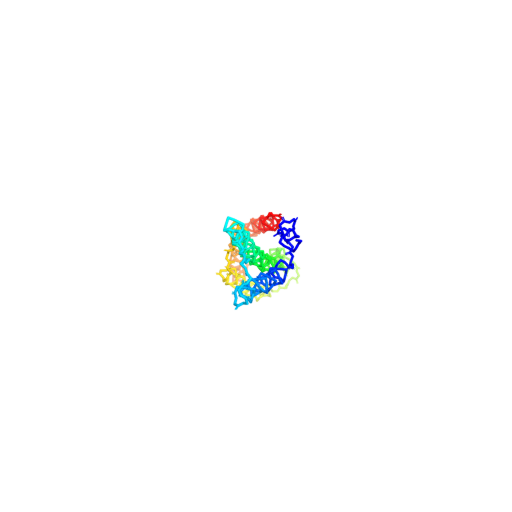8 1.00 92.44 180 TYR A CA 1
ATOM 1470 C C . TYR A 1 180 ? -14.599 2.911 26.563 1.00 92.44 180 TYR A C 1
ATOM 1472 O O . TYR A 1 180 ? -13.819 2.865 25.607 1.00 92.44 180 TYR A O 1
ATOM 1480 N N . TYR A 1 181 ? -15.800 3.485 26.463 1.00 93.00 181 TYR A N 1
ATOM 1481 C CA . TYR A 1 181 ? -16.256 4.065 25.201 1.00 93.00 181 TYR A CA 1
ATOM 1482 C C . TYR A 1 181 ? -15.524 5.356 24.847 1.00 93.00 181 TYR A C 1
ATOM 1484 O O . TYR A 1 181 ? -15.231 5.556 23.672 1.00 93.00 181 TYR A O 1
ATOM 1492 N N . ASP A 1 182 ? -15.141 6.171 25.829 1.00 93.81 182 ASP A N 1
ATOM 1493 C CA . ASP A 1 182 ? -14.394 7.410 25.581 1.00 93.81 182 ASP A CA 1
ATOM 1494 C C . ASP A 1 182 ? -13.000 7.107 25.019 1.00 93.81 182 ASP A C 1
ATOM 1496 O O . ASP A 1 182 ? -12.564 7.671 24.008 1.00 93.81 182 ASP A O 1
ATOM 1500 N N . LYS A 1 183 ? -12.309 6.128 25.611 1.00 95.44 183 LYS A N 1
ATOM 1501 C CA . LYS A 1 183 ? -11.023 5.653 25.100 1.00 95.44 183 LYS A CA 1
ATOM 1502 C C . LYS A 1 183 ? -11.165 4.952 23.750 1.00 95.44 183 LYS A C 1
ATOM 1504 O O . LYS A 1 183 ? -10.314 5.147 22.886 1.00 95.44 183 LYS A O 1
ATOM 1509 N N . SER A 1 184 ? -12.229 4.177 23.539 1.00 95.69 184 SER A N 1
ATOM 1510 C CA . SER A 1 184 ? -12.534 3.578 22.233 1.00 95.69 184 SER A CA 1
ATOM 1511 C C . SER A 1 184 ? -12.737 4.647 21.155 1.00 95.69 184 SER A C 1
ATOM 1513 O O . SER A 1 184 ? -12.141 4.546 20.084 1.00 95.69 184 SER A O 1
ATOM 1515 N N . SER A 1 185 ? -13.493 5.707 21.463 1.00 95.88 185 SER A N 1
ATOM 1516 C CA . SER A 1 185 ? -13.686 6.858 20.575 1.00 95.88 185 SER A CA 1
ATOM 1517 C C . SER A 1 185 ? -12.359 7.533 20.245 1.00 95.88 185 SER A C 1
ATOM 1519 O O . SER A 1 185 ? -12.088 7.813 19.085 1.00 95.88 185 SER A O 1
ATOM 1521 N N . THR A 1 186 ? -11.485 7.714 21.237 1.00 97.06 186 THR A N 1
ATOM 1522 C CA . THR A 1 186 ? -10.166 8.331 21.023 1.00 97.06 186 THR A CA 1
ATOM 1523 C C . THR A 1 186 ? -9.300 7.496 20.074 1.00 97.06 186 THR A C 1
ATOM 1525 O O . THR A 1 186 ? -8.672 8.028 19.164 1.00 97.06 186 THR A O 1
ATOM 1528 N N . LEU A 1 187 ? -9.280 6.171 20.250 1.00 97.69 187 LEU A N 1
ATOM 1529 C CA . LEU A 1 187 ? -8.545 5.261 19.363 1.00 97.69 187 LEU A CA 1
ATOM 1530 C C . LEU A 1 187 ? -9.141 5.203 17.954 1.00 97.69 187 LEU A C 1
ATOM 1532 O O . LEU A 1 187 ? -8.405 5.035 16.983 1.00 97.69 187 LEU A O 1
ATOM 1536 N N . PHE A 1 188 ? -10.460 5.337 17.842 1.00 97.81 188 PHE A N 1
ATOM 1537 C CA . PHE A 1 188 ? -11.132 5.460 16.557 1.00 97.81 188 PHE A CA 1
ATOM 1538 C C . PHE A 1 188 ? -10.717 6.753 15.840 1.00 97.81 188 PHE A C 1
ATOM 1540 O O . PHE A 1 188 ? -10.350 6.707 14.669 1.00 97.81 188 PHE A O 1
ATOM 1547 N N . ASP A 1 189 ? -10.674 7.885 16.545 1.00 97.62 189 ASP A N 1
ATOM 1548 C CA . ASP A 1 189 ? -10.232 9.161 15.974 1.00 97.62 189 ASP A CA 1
ATOM 1549 C C . ASP A 1 189 ? -8.750 9.113 15.544 1.00 97.62 189 ASP A C 1
ATOM 1551 O O . ASP A 1 189 ? -8.396 9.608 14.471 1.00 97.62 189 ASP A O 1
ATOM 1555 N N . GLU A 1 190 ? -7.881 8.448 16.323 1.00 97.94 190 GLU A N 1
ATOM 1556 C CA . GLU A 1 190 ? -6.490 8.156 15.928 1.00 97.94 190 GLU A CA 1
ATOM 1557 C C . GLU A 1 190 ? -6.430 7.345 14.620 1.00 97.94 190 GLU A C 1
ATOM 1559 O O . GLU A 1 190 ? -5.607 7.629 13.742 1.00 97.94 190 GLU A O 1
ATOM 1564 N N . PHE A 1 191 ? -7.307 6.344 14.474 1.00 98.06 191 PHE A N 1
ATOM 1565 C CA . PHE A 1 191 ? -7.426 5.556 13.251 1.00 98.06 191 PHE A CA 1
ATOM 1566 C C . PHE A 1 191 ? -7.844 6.424 12.060 1.00 98.06 191 PHE A C 1
ATOM 1568 O O . PHE A 1 191 ? -7.121 6.429 11.062 1.00 98.06 191 PHE A O 1
ATOM 1575 N N . ILE A 1 192 ? -8.926 7.198 12.168 1.00 98.06 192 ILE A N 1
ATOM 1576 C CA . ILE A 1 192 ? -9.400 8.068 11.080 1.00 98.06 192 ILE A CA 1
ATOM 1577 C C . ILE A 1 192 ? -8.309 9.049 10.645 1.00 98.06 192 ILE A C 1
ATOM 1579 O O . ILE A 1 192 ? -8.016 9.160 9.454 1.00 98.06 192 ILE A O 1
ATOM 1583 N N . TYR A 1 193 ? -7.620 9.680 11.597 1.00 98.06 193 TYR A N 1
ATOM 1584 C CA . TYR A 1 193 ? -6.505 10.574 11.289 1.00 98.06 193 TYR A CA 1
ATOM 1585 C C . TYR A 1 193 ? -5.392 9.871 10.495 1.00 98.06 193 TYR A C 1
ATOM 1587 O O . TYR A 1 193 ? -4.882 10.398 9.503 1.00 98.06 193 TYR A O 1
ATOM 1595 N N . SER A 1 194 ? -5.010 8.661 10.915 1.00 98.25 194 SER A N 1
ATOM 1596 C CA . SER A 1 194 ? -3.983 7.883 10.217 1.00 98.25 194 SER A CA 1
ATOM 1597 C C . SER A 1 194 ? -4.430 7.382 8.838 1.00 98.25 194 SER A C 1
ATOM 1599 O O . SER A 1 194 ? -3.606 7.336 7.924 1.00 98.25 194 SER A O 1
ATOM 1601 N N . LEU A 1 195 ? -5.718 7.068 8.664 1.00 98.19 195 LEU A N 1
ATOM 1602 C CA . LEU A 1 195 ? -6.305 6.681 7.382 1.00 98.19 195 LEU A CA 1
ATOM 1603 C C . LEU A 1 195 ? -6.230 7.840 6.381 1.00 98.19 195 LEU A C 1
ATOM 1605 O O . LEU A 1 195 ? -5.679 7.675 5.294 1.00 98.19 195 LEU A O 1
ATOM 1609 N N . GLU A 1 196 ? -6.668 9.038 6.777 1.00 98.00 196 GLU A N 1
ATOM 1610 C CA . GLU A 1 196 ? -6.570 10.235 5.934 1.00 98.00 196 GLU A CA 1
ATOM 1611 C C . GLU A 1 196 ? -5.118 10.580 5.569 1.00 98.00 196 GLU A C 1
ATOM 1613 O O . GLU A 1 196 ? -4.829 11.052 4.465 1.00 98.00 196 GLU A O 1
ATOM 1618 N N . ALA A 1 197 ? -4.179 10.383 6.500 1.00 98.19 197 ALA A N 1
ATOM 1619 C CA . ALA A 1 197 ? -2.759 10.601 6.242 1.00 98.19 197 ALA A CA 1
ATOM 1620 C C . ALA A 1 197 ? -2.216 9.616 5.192 1.00 98.19 197 ALA A C 1
ATOM 1622 O O . ALA A 1 197 ? -1.430 10.012 4.326 1.00 98.19 197 ALA A O 1
ATOM 1623 N N . ALA A 1 198 ? -2.658 8.356 5.232 1.00 98.31 198 ALA A N 1
ATOM 1624 C CA . ALA A 1 198 ? -2.301 7.341 4.245 1.00 98.31 198 ALA A CA 1
ATOM 1625 C C . ALA A 1 198 ? -2.853 7.668 2.850 1.00 98.31 198 ALA A C 1
ATOM 1627 O O . ALA A 1 198 ? -2.105 7.601 1.872 1.00 98.31 198 ALA A O 1
ATOM 1628 N N . GLU A 1 199 ? -4.112 8.101 2.759 1.00 97.75 199 GLU A N 1
ATOM 1629 C CA . GLU A 1 199 ? -4.727 8.550 1.503 1.00 97.75 199 GLU A CA 1
ATOM 1630 C C . GLU A 1 199 ? -3.967 9.735 0.894 1.00 97.75 199 GLU A C 1
ATOM 1632 O O . GLU A 1 199 ? -3.547 9.683 -0.264 1.00 97.75 199 GLU A O 1
ATOM 1637 N N . LYS A 1 200 ? -3.694 10.774 1.697 1.00 97.88 200 LYS A N 1
ATOM 1638 C CA . LYS A 1 200 ? -2.937 11.960 1.256 1.00 97.88 200 LYS A CA 1
ATOM 1639 C C . LYS A 1 200 ? -1.523 11.599 0.801 1.00 97.88 200 LYS A C 1
ATOM 1641 O O . LYS A 1 200 ? -1.051 12.126 -0.207 1.00 97.88 200 LYS A O 1
ATOM 1646 N N . SER A 1 201 ? -0.843 10.710 1.527 1.00 97.88 201 SER A N 1
ATOM 1647 C CA . SER A 1 201 ? 0.501 10.249 1.168 1.00 97.88 201 SER A CA 1
ATOM 1648 C C . SER A 1 201 ? 0.503 9.530 -0.184 1.00 97.88 201 SER A C 1
ATOM 1650 O O . SER A 1 201 ? 1.330 9.838 -1.044 1.00 97.88 201 SER A O 1
ATOM 1652 N N . LEU A 1 202 ? -0.459 8.629 -0.415 1.00 97.75 202 LEU A N 1
ATOM 1653 C CA . LEU A 1 202 ? -0.575 7.903 -1.680 1.00 97.75 202 LEU A CA 1
ATOM 1654 C C . LEU A 1 202 ? -0.936 8.824 -2.851 1.00 97.75 202 LEU A C 1
ATOM 1656 O O . LEU A 1 202 ? -0.389 8.675 -3.944 1.00 97.75 202 LEU A O 1
ATOM 1660 N N . ASP A 1 203 ? -1.826 9.791 -2.638 1.00 96.44 203 ASP A N 1
ATOM 1661 C CA . ASP A 1 203 ? -2.182 10.774 -3.661 1.00 96.44 203 ASP A CA 1
ATOM 1662 C C . ASP A 1 203 ? -0.991 11.644 -4.066 1.00 96.44 203 ASP A C 1
ATOM 1664 O O . ASP A 1 203 ? -0.828 11.955 -5.250 1.00 96.44 203 ASP A O 1
ATOM 1668 N N . ASN A 1 204 ? -0.141 12.018 -3.107 1.00 95.88 204 ASN A N 1
ATOM 1669 C CA . ASN A 1 204 ? 1.091 12.751 -3.384 1.00 95.88 204 ASN A CA 1
ATOM 1670 C C . ASN A 1 204 ? 2.076 11.897 -4.191 1.00 95.88 204 ASN A C 1
ATOM 1672 O O . ASN A 1 204 ? 2.599 12.373 -5.197 1.00 95.88 204 ASN A O 1
ATOM 1676 N N . TYR A 1 205 ? 2.269 10.630 -3.815 1.00 95.50 205 TYR A N 1
ATOM 1677 C CA . TYR A 1 205 ? 3.100 9.697 -4.580 1.00 95.50 205 TYR A CA 1
ATOM 1678 C C . TYR A 1 205 ? 2.565 9.461 -6.000 1.00 95.50 205 TYR A C 1
ATOM 1680 O O . TYR A 1 205 ? 3.321 9.390 -6.962 1.00 95.50 205 TYR A O 1
ATOM 1688 N N . ASN A 1 206 ? 1.246 9.379 -6.176 1.00 92.56 206 ASN A N 1
ATOM 1689 C CA . ASN A 1 206 ? 0.661 9.166 -7.495 1.00 92.56 206 ASN A CA 1
ATOM 1690 C C . ASN A 1 206 ? 0.890 10.369 -8.433 1.00 92.56 206 ASN A C 1
ATOM 1692 O O . ASN A 1 206 ? 1.124 10.180 -9.628 1.00 92.56 206 ASN A O 1
ATOM 1696 N N . LYS A 1 207 ? 0.854 11.597 -7.896 1.00 89.88 207 LYS A N 1
ATOM 1697 C CA . LYS A 1 207 ? 1.054 12.846 -8.654 1.00 89.88 207 LYS A CA 1
ATOM 1698 C C . LYS A 1 207 ? 2.507 13.098 -9.073 1.00 89.88 207 LYS A C 1
ATOM 1700 O O . LYS A 1 207 ? 2.699 13.758 -10.092 1.00 89.88 207 LYS A O 1
ATOM 1705 N N . ASN A 1 208 ? 3.477 12.604 -8.302 1.00 71.69 208 ASN A N 1
ATOM 1706 C CA . ASN A 1 208 ? 4.918 12.778 -8.532 1.00 71.69 208 ASN A CA 1
ATOM 1707 C C . ASN A 1 208 ? 5.487 11.634 -9.362 1.00 71.69 208 ASN A C 1
ATOM 1709 O O . ASN A 1 208 ? 5.965 11.863 -10.487 1.00 71.69 208 ASN A O 1
#

Nearest PDB structures (foldseek):
  1h6g-assembly2_B  TM=2.490E-01  e=9.889E+00  Homo sapiens

Foldseek 3Di:
DLLVVCVVCLLDPCLVVSLVVVVVVVVVVVVVQVVCVVVVNPDDDDPVNVVVVVVSSVVSVVSVVVNVVVVVLVVLLVVLLVLLVVLLVLLVVVLDLVLVVQVVCVVVVHQLVVVLVVLVVVVVSLVVSVVSLVPRDQGPPNVQLSVLVVQLSVLVNVLSVLLNVQSVVCNVVVDRDPCSSVVSVVSSVSNVVSSVSSVVSSVVSSVD

Solvent-accessible surface area (backbone atoms only — not comparable to full-atom values): 11479 Å² total; per-residue (Å²): 110,64,70,60,50,42,73,74,45,72,82,49,92,57,46,68,60,51,48,52,52,44,51,49,54,50,53,52,51,56,48,52,45,49,53,37,44,76,70,74,37,96,57,75,82,54,66,67,62,52,51,54,49,52,52,51,56,51,52,52,51,52,42,53,52,53,53,52,52,52,51,50,54,52,48,50,48,50,55,40,52,54,51,50,49,53,50,48,55,58,55,60,75,63,73,68,62,61,63,60,55,53,49,54,34,52,77,65,75,44,73,69,69,70,51,50,62,55,50,52,51,50,57,52,48,52,51,52,50,50,53,55,56,76,67,53,75,78,50,88,88,38,61,63,29,52,53,28,43,52,48,18,54,52,31,41,52,54,26,54,54,52,44,50,55,52,50,53,46,22,68,75,68,74,44,80,61,84,65,48,60,62,53,40,49,52,32,45,51,53,17,52,57,29,42,55,48,16,53,55,36,41,54,52,55,71,75,105

Secondary structure (DSSP, 8-state):
-HHHHHHH-TT-TTHHHHHHHHHHHHHHHHHHHHHHHHTT------HHHHHHHHHHHHHHHHHHHHHHHHHHHHHHHHHHHHHHHHHHHHHHTT---HHHHHHHHHHTT--TTHHHHHHHHHHHHHHHHHHHHHHS---TT-HHHHHHHHHHHHHHHHHHHHHHHHHHHHHHHSSPPTTHHHHHHHHHHHHHHHHHHHHHHHHHHHH-

Sequence (208 aa):
NKLLSILKTPDALNISDEYAIASKLKKECENYYSICRSNLIPVYLYKEGNNYLQDIFYYINELIKTNRDKGFVQSQKNDFVVSMKSLLLKLSSMDEKLFETANLIKESNRDLKVLVTDIENKLSSIQELKNNLYSLPIPEQANDSFLALENALKSYDKYINYFYKGLLDEIENKKTPEDYYDKSSTLFDEFIYSLEAAEKSLDNYNKN